Protein AF-A0A2T0SKN2-F1 (afdb_monomer)

pLDDT: mean 84.86, std 16.36, range [33.88, 97.06]

Nearest PDB structures (foldseek):
  5byg-assembly1_B  TM=3.220E-01  e=6.486E-01  Adeno-associated virus 2 Srivastava/1982
  4zo0-assembly3_C  TM=3.204E-01  e=1.093E+00  Adeno-associated virus 2 Srivastava/1982
  4zq9-assembly1_A  TM=3.246E-01  e=1.301E+00  Adeno-associated virus 2 Srivastava/1982
  5dcx-assembly2_B  TM=3.276E-01  e=1.461E+00  adeno-associated virus 2
  5dcx-assembly3_C  TM=3.292E-01  e=2.323E+00  adeno-associated virus 2

Foldseek 3Di:
DDDLLNLQDFDPDAPQVVQLVVLVVADFQWWKWWWFADQQAGIKIKTATWHQDPVQRATDAPNHGQDDPSTGDPRTRDMDTDDPVPPPPDDPPQDDPVLLVVLVVVLLVDDQQWWKKFWAADPPGGIMIMTGTWAAAPVRPFTDHPPHTSNRTRDMDGPGGCVVSVHDGRHHDDDPPPPPDDD

Sequence (183 aa):
MVKTADLLTPPARRDVKTMTSRLAELKAGHHVSATIRYEKYGVFRVEGQASWSDCVKNYLVGGVTIESGLKPDKGLLALAVGGDDVVSIGEAVSANHDEYESVRELIDSVGHGDVVRATFEQKPYGQFTVTGIAVQTADRAVTAVGSLFLRRAIHLEVLGTAAEFNLATPKTLVWDVDSAGVA

Structure (mmCIF, N/CA/C/O backbone):
data_AF-A0A2T0SKN2-F1
#
_entry.id   AF-A0A2T0SKN2-F1
#
loop_
_atom_site.group_PDB
_atom_site.id
_atom_site.type_symbol
_atom_site.label_atom_id
_atom_site.label_alt_id
_atom_site.label_comp_id
_atom_site.label_asym_id
_atom_site.label_entity_id
_atom_site.label_seq_id
_atom_site.pdbx_PDB_ins_code
_atom_site.Cartn_x
_atom_site.Cartn_y
_atom_site.Cartn_z
_atom_site.occupancy
_atom_site.B_iso_or_equiv
_atom_site.auth_seq_id
_atom_site.auth_comp_id
_atom_site.auth_asym_id
_atom_site.auth_atom_id
_atom_site.pdbx_PDB_model_num
ATOM 1 N N . MET A 1 1 ? 15.424 -5.676 11.763 1.00 44.75 1 MET A N 1
ATOM 2 C CA . MET A 1 1 ? 15.072 -5.180 10.414 1.00 44.75 1 MET A CA 1
ATOM 3 C C . MET A 1 1 ? 14.147 -6.204 9.778 1.00 44.75 1 MET A C 1
ATOM 5 O O . MET A 1 1 ? 14.572 -7.342 9.618 1.00 44.75 1 MET A O 1
ATOM 9 N N . VAL A 1 2 ? 12.884 -5.856 9.520 1.00 57.00 2 VAL A N 1
ATOM 10 C CA . VAL A 1 2 ? 11.941 -6.757 8.832 1.00 57.00 2 VAL A CA 1
ATOM 11 C C . VAL A 1 2 ? 12.314 -6.786 7.349 1.00 57.00 2 VAL A C 1
ATOM 13 O O . VAL A 1 2 ? 12.542 -5.724 6.771 1.00 57.00 2 VAL A O 1
ATOM 16 N N . LYS A 1 3 ? 12.443 -7.970 6.739 1.00 70.44 3 LYS A N 1
ATOM 17 C CA . LYS A 1 3 ? 12.799 -8.070 5.315 1.00 70.44 3 LYS A CA 1
ATOM 18 C C . LYS A 1 3 ? 11.593 -7.677 4.462 1.00 70.44 3 LYS A C 1
ATOM 20 O O . LYS A 1 3 ? 10.470 -8.044 4.790 1.00 70.44 3 LYS A O 1
ATOM 25 N N . THR A 1 4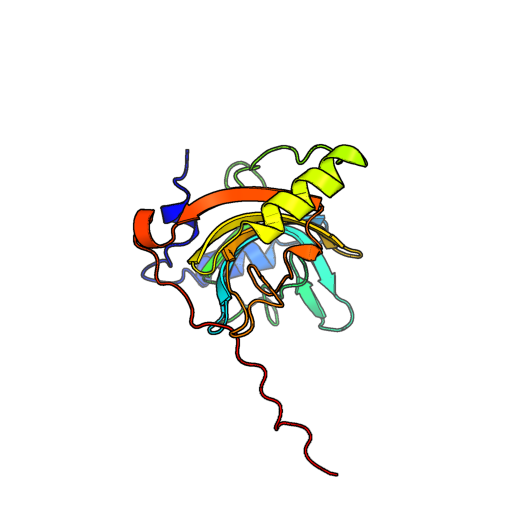 ? 11.815 -6.992 3.340 1.00 74.06 4 THR A N 1
ATOM 26 C CA . THR A 1 4 ? 10.752 -6.592 2.394 1.00 74.06 4 THR A CA 1
ATOM 27 C C . THR A 1 4 ? 9.847 -7.764 1.993 1.00 74.06 4 THR A C 1
ATOM 29 O O . THR A 1 4 ? 8.630 -7.609 1.941 1.00 74.06 4 THR A O 1
ATOM 32 N N . ALA A 1 5 ? 10.419 -8.958 1.792 1.00 70.19 5 ALA A N 1
ATOM 33 C CA . ALA A 1 5 ? 9.665 -10.175 1.484 1.00 70.19 5 ALA A CA 1
ATOM 34 C C . ALA A 1 5 ? 8.653 -10.555 2.582 1.00 70.19 5 ALA A C 1
ATOM 36 O O . ALA A 1 5 ? 7.527 -10.945 2.272 1.00 70.19 5 ALA A O 1
ATOM 37 N N . ASP A 1 6 ? 9.013 -10.385 3.856 1.00 78.69 6 ASP A N 1
ATOM 38 C CA . ASP A 1 6 ? 8.145 -10.724 4.989 1.00 78.69 6 ASP A CA 1
ATOM 39 C C . ASP A 1 6 ? 6.934 -9.780 5.071 1.00 78.69 6 ASP A C 1
ATOM 41 O O . ASP A 1 6 ? 5.883 -10.161 5.579 1.00 78.69 6 ASP A O 1
ATOM 45 N N . LEU A 1 7 ? 7.054 -8.557 4.535 1.00 80.25 7 LEU A N 1
ATOM 46 C CA . LEU A 1 7 ? 5.968 -7.570 4.512 1.00 80.25 7 LEU A CA 1
ATOM 47 C C . LEU A 1 7 ? 4.884 -7.885 3.484 1.00 80.25 7 LEU A C 1
ATOM 49 O O . LEU A 1 7 ? 3.728 -7.514 3.673 1.00 80.25 7 LEU A O 1
ATOM 53 N N . LEU A 1 8 ? 5.268 -8.522 2.381 1.00 89.06 8 LEU A N 1
ATOM 54 C CA . LEU A 1 8 ? 4.384 -8.792 1.247 1.00 89.06 8 LEU A CA 1
ATOM 55 C C . LEU A 1 8 ? 3.962 -10.259 1.170 1.00 89.06 8 LEU A C 1
ATOM 57 O O . LEU A 1 8 ? 3.089 -10.607 0.375 1.00 89.06 8 LEU A O 1
ATOM 61 N N . THR A 1 9 ? 4.542 -11.111 2.018 1.00 88.38 9 THR A N 1
ATOM 62 C CA . THR A 1 9 ? 4.131 -12.503 2.165 1.00 88.38 9 THR A CA 1
ATOM 63 C C . THR A 1 9 ? 2.886 -12.575 3.047 1.00 88.38 9 THR A C 1
ATOM 65 O O . THR A 1 9 ? 2.920 -12.201 4.220 1.00 88.38 9 THR A O 1
ATOM 68 N N . PRO A 1 10 ? 1.759 -13.073 2.524 1.00 86.81 10 PRO A N 1
ATOM 69 C CA . PRO A 1 10 ? 0.548 -13.212 3.312 1.00 86.81 10 PRO A CA 1
ATOM 70 C C . PRO A 1 10 ? 0.731 -14.176 4.481 1.00 86.81 10 PRO A C 1
ATOM 72 O O . PRO A 1 10 ? 1.298 -15.254 4.290 1.00 86.81 10 PRO A O 1
ATOM 75 N N . PRO A 1 11 ? 0.173 -13.869 5.662 1.00 87.94 11 PRO A N 1
ATOM 76 C CA . PRO A 1 11 ? 0.207 -14.805 6.769 1.00 87.94 11 PRO A CA 1
ATOM 77 C C . PRO A 1 11 ? -0.607 -16.058 6.426 1.00 87.94 11 PRO A C 1
ATOM 79 O O . PRO A 1 11 ? -1.658 -15.978 5.782 1.00 87.94 11 PRO A O 1
ATOM 82 N N . ALA A 1 12 ? -0.162 -17.215 6.923 1.00 88.38 12 ALA A N 1
ATOM 83 C CA . ALA A 1 12 ? -0.871 -18.485 6.745 1.00 88.38 12 ALA A CA 1
ATOM 84 C C . ALA A 1 12 ? -2.308 -18.437 7.301 1.00 88.38 12 ALA A C 1
ATOM 86 O O . ALA A 1 12 ? -3.215 -19.075 6.768 1.00 88.38 12 ALA A O 1
ATOM 87 N N . ARG A 1 13 ? -2.529 -17.654 8.366 1.00 90.12 13 ARG A N 1
ATOM 88 C CA . ARG A 1 13 ? -3.842 -17.414 8.966 1.00 90.12 13 ARG A CA 1
ATOM 89 C C . ARG A 1 13 ? -3.988 -15.949 9.361 1.00 90.12 13 ARG A C 1
ATOM 91 O O . ARG A 1 13 ? -3.089 -15.374 9.962 1.00 90.12 13 ARG A O 1
ATOM 98 N N . ARG A 1 14 ? -5.157 -15.370 9.075 1.00 93.06 14 ARG A N 1
ATOM 99 C CA . ARG A 1 14 ? -5.525 -14.015 9.513 1.00 93.06 14 ARG A CA 1
ATOM 100 C C . ARG A 1 14 ? -5.863 -14.010 11.002 1.00 93.06 14 ARG A C 1
ATOM 102 O O . ARG A 1 14 ? -6.761 -14.740 11.429 1.00 93.06 14 ARG A O 1
ATOM 109 N N . ASP A 1 15 ? -5.210 -13.143 11.768 1.00 93.25 15 ASP A N 1
ATOM 110 C CA . ASP A 1 15 ? -5.556 -12.901 13.170 1.00 93.25 15 ASP A CA 1
ATOM 111 C C . ASP A 1 15 ? -6.661 -11.840 13.286 1.00 93.25 15 ASP A C 1
ATOM 113 O O . ASP A 1 15 ? -6.443 -10.674 13.620 1.00 93.25 15 ASP A O 1
ATOM 117 N N . VAL A 1 16 ? -7.886 -12.257 12.963 1.00 94.88 16 VAL A N 1
ATOM 118 C CA . VAL A 1 16 ? -9.067 -11.382 12.993 1.00 94.88 16 VAL A CA 1
ATOM 119 C C . VAL A 1 16 ? -9.326 -10.839 14.399 1.00 94.88 16 VAL A C 1
ATOM 121 O O . VAL A 1 16 ? -9.773 -9.702 14.531 1.00 94.88 16 VAL A O 1
ATOM 124 N N . LYS A 1 17 ? -9.025 -11.614 15.449 1.00 94.31 17 LYS A N 1
ATOM 125 C CA . LYS A 1 17 ? -9.268 -11.211 16.838 1.00 94.31 17 LYS A CA 1
ATOM 126 C C . LYS A 1 17 ? -8.385 -10.023 17.213 1.00 94.31 17 LYS A C 1
ATOM 128 O O . LYS A 1 17 ? -8.908 -9.008 17.669 1.00 94.31 17 LYS A O 1
ATOM 133 N N . THR A 1 18 ? -7.080 -10.123 16.965 1.00 92.56 18 THR A N 1
ATOM 134 C CA . THR A 1 18 ? -6.135 -9.037 17.259 1.00 92.56 18 THR A CA 1
ATOM 135 C C . THR A 1 18 ? -6.422 -7.804 16.408 1.00 92.56 18 THR A C 1
ATOM 137 O O . THR A 1 18 ? -6.458 -6.696 16.938 1.00 92.56 18 THR A O 1
ATOM 140 N N . MET A 1 19 ? -6.718 -7.973 15.113 1.00 94.94 19 MET A N 1
ATOM 141 C CA . MET A 1 19 ? -7.087 -6.840 14.252 1.00 94.94 19 MET A CA 1
ATOM 142 C C . MET A 1 19 ? -8.367 -6.142 14.726 1.00 94.94 19 MET A C 1
ATOM 144 O O . MET A 1 19 ? -8.406 -4.920 14.760 1.00 94.94 19 MET A O 1
ATOM 148 N N . THR A 1 20 ? -9.390 -6.893 15.146 1.00 95.44 20 THR A N 1
ATOM 149 C CA . THR A 1 20 ? -10.634 -6.316 15.691 1.00 95.44 20 THR A CA 1
ATOM 150 C C . THR A 1 20 ? -10.360 -5.506 16.961 1.00 95.44 20 THR A C 1
ATOM 152 O O . THR A 1 20 ? -10.880 -4.405 17.104 1.00 95.44 20 THR A O 1
ATOM 155 N N . SER A 1 21 ? -9.499 -6.008 17.856 1.00 93.56 21 SER A N 1
ATOM 156 C CA . SER A 1 21 ? -9.085 -5.268 19.059 1.00 93.56 21 SER A CA 1
ATOM 157 C C . SER A 1 21 ? -8.382 -3.958 18.698 1.00 93.56 21 SER A C 1
ATOM 159 O O . SER A 1 21 ? -8.729 -2.907 19.223 1.00 93.56 21 SER A O 1
ATOM 161 N N . ARG A 1 22 ? -7.443 -4.005 17.743 1.00 93.75 22 ARG A N 1
ATOM 162 C CA . ARG A 1 22 ? -6.717 -2.820 17.255 1.00 93.75 22 ARG A CA 1
ATOM 163 C C . ARG A 1 22 ? -7.654 -1.801 16.594 1.00 93.75 22 ARG A C 1
ATOM 165 O O . ARG A 1 22 ? -7.480 -0.605 16.788 1.00 93.75 22 ARG A O 1
ATOM 172 N N . LEU A 1 23 ? -8.661 -2.262 15.849 1.00 94.00 23 LEU A N 1
ATOM 173 C CA . LEU A 1 23 ? -9.677 -1.400 15.236 1.00 94.00 23 LEU A CA 1
ATOM 174 C C . LEU A 1 23 ? -10.582 -0.724 16.271 1.00 94.00 23 LEU A C 1
ATOM 176 O O . LEU A 1 23 ? -10.946 0.431 16.084 1.00 94.00 23 LEU A O 1
ATOM 180 N N . ALA A 1 24 ? -10.920 -1.408 17.367 1.00 92.56 24 ALA A N 1
ATOM 181 C CA . ALA A 1 24 ? -11.737 -0.833 18.436 1.00 92.56 24 ALA A CA 1
ATOM 182 C C . ALA A 1 24 ? -11.037 0.332 19.162 1.00 92.56 24 ALA A C 1
ATOM 184 O O . ALA A 1 24 ? -11.700 1.239 19.663 1.00 92.56 24 ALA A O 1
ATOM 185 N N . GLU A 1 25 ? -9.704 0.321 19.200 1.00 90.81 25 GLU A N 1
ATOM 186 C CA . GLU A 1 25 ? -8.875 1.375 19.800 1.00 90.81 25 GLU A CA 1
ATOM 187 C C . GLU A 1 25 ? -8.439 2.448 18.787 1.00 90.81 25 GLU A C 1
ATOM 189 O O . GLU A 1 25 ? -7.833 3.461 19.158 1.00 90.81 25 GLU A O 1
ATOM 194 N N . LEU A 1 26 ? -8.736 2.241 17.501 1.00 93.19 26 LEU A N 1
ATOM 195 C CA . LEU A 1 26 ? -8.296 3.115 16.427 1.00 93.19 26 LEU A CA 1
ATOM 196 C C . LEU A 1 26 ? -9.022 4.462 16.472 1.00 93.19 26 LEU A C 1
ATOM 198 O O . LEU A 1 26 ? -10.241 4.540 16.631 1.00 93.19 26 LEU A O 1
ATOM 202 N N . LYS A 1 27 ? -8.253 5.536 16.281 1.00 92.88 27 LYS A N 1
ATOM 203 C CA . LYS A 1 27 ? -8.749 6.908 16.163 1.00 92.88 27 LYS A CA 1
ATOM 204 C C . LYS A 1 27 ? -8.174 7.561 14.917 1.00 92.88 27 LYS A C 1
ATOM 206 O O . LYS A 1 27 ? -7.086 7.203 14.462 1.00 92.88 27 LYS A O 1
ATOM 211 N N . ALA A 1 28 ? -8.891 8.549 14.388 1.00 92.50 28 ALA A N 1
ATOM 212 C CA . ALA A 1 28 ? -8.372 9.379 13.309 1.00 92.50 28 ALA A CA 1
ATOM 213 C C . ALA A 1 28 ? -7.047 10.042 13.734 1.00 92.50 28 ALA A C 1
ATOM 215 O O . ALA A 1 28 ? -6.900 10.475 14.876 1.00 92.50 28 ALA A O 1
ATOM 216 N N . GLY A 1 29 ? -6.081 10.087 12.819 1.00 90.69 29 GLY A N 1
ATOM 217 C CA . GLY A 1 29 ? -4.728 10.591 13.054 1.00 90.69 29 GLY A CA 1
ATOM 218 C C . GLY A 1 29 ? -3.742 9.559 13.611 1.00 90.69 29 GLY A C 1
ATOM 219 O O . GLY A 1 29 ? -2.539 9.808 13.560 1.00 90.69 29 GLY A O 1
ATOM 220 N N . HIS A 1 30 ? -4.192 8.390 14.092 1.00 92.94 30 HIS A N 1
ATOM 221 C CA . HIS A 1 30 ? -3.266 7.318 14.472 1.00 92.94 30 HIS A CA 1
ATOM 222 C C . HIS A 1 30 ? -2.446 6.874 13.262 1.00 92.94 30 HIS A C 1
ATOM 224 O O . HIS A 1 30 ? -2.995 6.656 12.184 1.00 92.94 30 HIS A O 1
ATOM 230 N N . HIS A 1 31 ? -1.140 6.703 13.449 1.00 92.06 31 HIS A N 1
ATOM 231 C CA . HIS A 1 31 ? -0.291 6.120 12.423 1.00 92.06 31 HIS A CA 1
ATOM 232 C C . HIS A 1 31 ? -0.505 4.602 12.380 1.00 92.06 31 HIS A C 1
ATOM 234 O O . HIS A 1 31 ? -0.515 3.931 13.416 1.00 92.06 31 HIS A O 1
ATOM 240 N N . VAL A 1 32 ? -0.733 4.076 11.183 1.00 92.81 32 VAL A N 1
ATOM 241 C CA . VAL A 1 32 ? -1.176 2.707 10.935 1.00 92.81 32 VAL A CA 1
ATOM 242 C C . VAL A 1 32 ? -0.358 2.101 9.813 1.00 92.81 32 VAL A C 1
ATOM 244 O O . VAL A 1 32 ? -0.070 2.756 8.816 1.00 92.81 32 VAL A O 1
ATOM 247 N N . SER A 1 33 ? -0.070 0.813 9.954 1.00 93.06 33 SER A N 1
ATOM 248 C CA . SER A 1 33 ? 0.403 -0.040 8.873 1.00 93.06 33 SER A CA 1
ATOM 249 C C . SER A 1 33 ? -0.633 -1.129 8.592 1.00 93.06 33 SER A C 1
ATOM 251 O O . SER A 1 33 ? -0.929 -1.952 9.463 1.00 93.06 33 SER A O 1
ATOM 253 N N . ALA A 1 34 ? -1.161 -1.159 7.371 1.00 94.38 34 ALA A N 1
ATOM 254 C CA . ALA A 1 34 ? -2.149 -2.130 6.916 1.00 94.38 34 ALA A CA 1
ATOM 255 C C . ALA A 1 34 ? -1.592 -2.957 5.751 1.00 94.38 34 ALA A C 1
ATOM 257 O O . ALA A 1 34 ? -1.249 -2.414 4.706 1.00 94.38 34 ALA A O 1
ATOM 258 N N . THR A 1 35 ? -1.525 -4.280 5.911 1.00 95.56 35 THR A N 1
ATOM 259 C CA . THR A 1 35 ? -1.205 -5.208 4.813 1.00 95.56 35 THR A CA 1
ATOM 260 C C . THR A 1 35 ? -2.498 -5.718 4.203 1.00 95.56 35 THR A C 1
ATOM 262 O O . THR A 1 35 ? -3.315 -6.329 4.894 1.00 95.56 35 THR A O 1
ATOM 265 N N . ILE A 1 36 ? -2.690 -5.466 2.916 1.00 95.81 36 ILE A N 1
ATOM 266 C CA . ILE A 1 36 ? -3.936 -5.673 2.184 1.00 95.81 36 ILE A CA 1
ATOM 267 C C . ILE A 1 36 ? -3.663 -6.575 0.983 1.00 95.81 36 ILE A C 1
ATOM 269 O O . ILE A 1 36 ? -2.589 -6.535 0.387 1.00 95.81 36 ILE A O 1
ATOM 273 N N . ARG A 1 37 ? -4.646 -7.395 0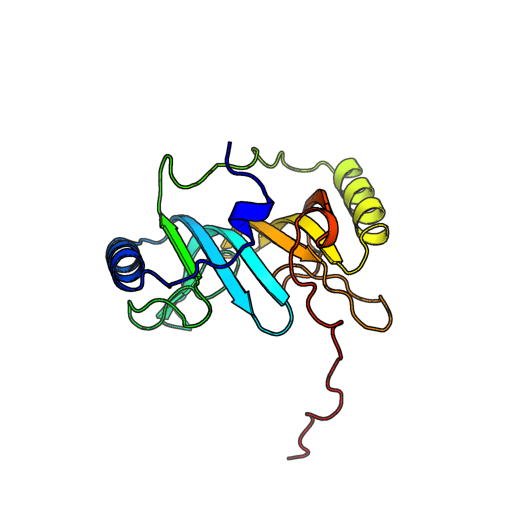.611 1.00 95.19 37 ARG A N 1
ATOM 274 C CA . ARG A 1 37 ? -4.640 -8.157 -0.636 1.00 95.19 37 ARG A CA 1
ATOM 275 C C . ARG A 1 37 ? -5.827 -7.776 -1.500 1.00 95.19 37 ARG A C 1
ATOM 277 O O . ARG A 1 37 ? -6.967 -7.987 -1.093 1.00 95.19 37 ARG A O 1
ATOM 284 N N . TYR A 1 38 ? -5.541 -7.368 -2.731 1.00 94.12 38 TYR A N 1
ATOM 285 C CA . TYR A 1 38 ? -6.514 -7.274 -3.816 1.00 94.12 38 TYR A CA 1
ATOM 286 C C . TYR A 1 38 ? -6.151 -8.237 -4.938 1.00 94.12 38 TYR A C 1
ATOM 288 O O . TYR A 1 38 ? -4.982 -8.443 -5.237 1.00 94.12 38 TYR A O 1
ATOM 296 N N . GLU A 1 39 ? -7.155 -8.811 -5.595 1.00 91.44 39 GLU A N 1
ATOM 297 C CA . GLU A 1 39 ? -6.931 -9.762 -6.689 1.00 91.44 39 GLU A CA 1
ATOM 298 C C . GLU A 1 39 ? -6.126 -9.138 -7.841 1.00 91.44 39 GLU A C 1
ATOM 300 O O . GLU A 1 39 ? -5.171 -9.739 -8.324 1.00 91.44 39 GLU A O 1
ATOM 305 N N . LYS A 1 40 ? -6.459 -7.895 -8.219 1.00 91.44 40 LYS A N 1
ATOM 306 C CA . LYS A 1 40 ? -5.807 -7.173 -9.325 1.00 91.44 40 LYS A CA 1
ATOM 307 C C . LYS A 1 40 ? -4.408 -6.642 -8.993 1.00 91.44 40 LYS A C 1
ATOM 309 O O . LYS A 1 40 ? -3.608 -6.458 -9.899 1.00 91.44 40 LYS A O 1
ATOM 314 N N . TYR A 1 41 ? -4.123 -6.371 -7.719 1.00 93.62 41 TYR A N 1
ATOM 315 C CA . TYR A 1 41 ? -2.893 -5.681 -7.294 1.00 93.62 41 TYR A CA 1
ATOM 316 C C . TYR A 1 41 ? -1.977 -6.539 -6.418 1.00 93.62 41 TYR A C 1
ATOM 318 O O . TYR A 1 41 ? -0.913 -6.088 -6.007 1.00 93.62 41 TYR A O 1
ATOM 326 N N . GLY A 1 42 ? -2.382 -7.774 -6.120 1.00 94.06 42 GLY A N 1
ATOM 327 C CA . GLY A 1 42 ? -1.664 -8.640 -5.200 1.00 94.06 42 GLY A CA 1
ATOM 328 C C . GLY A 1 42 ? -1.697 -8.120 -3.768 1.00 94.06 42 GLY A C 1
ATOM 329 O O . GLY A 1 42 ? -2.682 -7.533 -3.311 1.00 94.06 42 GLY A O 1
ATOM 330 N N . VAL A 1 43 ? -0.616 -8.400 -3.047 1.00 95.69 43 VAL A N 1
ATOM 331 C CA . VAL A 1 43 ? -0.440 -8.027 -1.643 1.00 95.69 43 VAL A CA 1
ATOM 332 C C . VAL A 1 43 ? 0.412 -6.772 -1.581 1.00 95.69 43 VAL A C 1
ATOM 334 O O . VAL A 1 43 ? 1.454 -6.691 -2.227 1.00 95.69 43 VAL A O 1
ATOM 337 N N . PHE A 1 44 ? -0.037 -5.800 -0.803 1.00 95.94 44 PHE A N 1
ATOM 338 C CA . PHE A 1 44 ? 0.657 -4.539 -0.603 1.00 95.94 44 PHE A CA 1
ATOM 339 C C . PHE A 1 44 ? 0.438 -4.046 0.824 1.00 95.94 44 PHE A C 1
ATOM 341 O O . PHE A 1 44 ? -0.550 -4.380 1.479 1.00 95.94 44 PHE A O 1
ATOM 348 N N . ARG A 1 45 ? 1.376 -3.245 1.312 1.00 95.38 45 ARG A N 1
ATOM 349 C CA . ARG A 1 45 ? 1.329 -2.603 2.621 1.00 95.38 45 ARG A CA 1
ATOM 350 C C . ARG A 1 45 ? 1.126 -1.108 2.428 1.00 95.38 45 ARG A C 1
ATOM 352 O O . ARG A 1 45 ? 1.842 -0.505 1.636 1.00 95.38 45 ARG A O 1
ATOM 359 N N . VAL A 1 46 ? 0.169 -0.532 3.146 1.00 95.19 46 VAL A N 1
ATOM 360 C CA . VAL A 1 46 ? -0.077 0.913 3.207 1.00 95.19 46 VAL A CA 1
ATOM 361 C C . VAL A 1 46 ? 0.265 1.405 4.605 1.00 95.19 46 VAL A C 1
ATOM 363 O O . VAL A 1 46 ? -0.207 0.840 5.592 1.00 95.19 46 VAL A O 1
ATOM 366 N N . GLU A 1 47 ? 1.071 2.454 4.684 1.00 94.19 47 GLU A N 1
ATOM 367 C CA . GLU A 1 47 ? 1.541 3.054 5.930 1.00 94.19 47 GLU A CA 1
ATOM 368 C C . GLU A 1 47 ? 1.227 4.541 5.927 1.00 94.19 47 GLU A C 1
ATOM 370 O O . GLU A 1 47 ? 1.609 5.259 5.009 1.00 94.19 47 GLU A O 1
ATOM 375 N N . GLY A 1 48 ? 0.500 5.016 6.929 1.00 93.31 48 GLY A N 1
ATOM 376 C CA . GLY A 1 48 ? 0.036 6.396 6.963 1.00 93.31 48 GLY A CA 1
ATOM 377 C C . GLY A 1 48 ? -0.913 6.643 8.120 1.00 93.31 48 GLY A C 1
ATOM 378 O O . GLY A 1 48 ? -1.051 5.819 9.021 1.00 93.31 48 GLY A O 1
ATOM 379 N N . GLN A 1 49 ? -1.578 7.791 8.114 1.00 93.88 49 GLN A N 1
ATOM 380 C CA . GLN A 1 49 ? -2.557 8.108 9.147 1.00 93.88 49 GLN A CA 1
ATOM 381 C C . GLN A 1 49 ? -3.916 7.470 8.843 1.00 93.88 49 GLN A C 1
ATOM 383 O O . GLN A 1 49 ? -4.400 7.494 7.709 1.00 93.88 49 GLN A O 1
ATOM 388 N N . ALA A 1 50 ? -4.558 6.938 9.879 1.00 94.69 50 ALA A N 1
ATOM 389 C CA . ALA A 1 50 ? -5.957 6.557 9.828 1.00 94.69 50 ALA A CA 1
ATOM 390 C C . ALA A 1 50 ? -6.827 7.807 9.668 1.00 94.69 50 ALA A C 1
ATOM 392 O O . ALA A 1 50 ? -6.742 8.754 10.449 1.00 94.69 50 ALA A O 1
ATOM 393 N N . SER A 1 51 ? -7.698 7.794 8.671 1.00 94.38 51 SER A N 1
ATOM 394 C CA . SER A 1 51 ? -8.656 8.853 8.386 1.00 94.38 51 SER A CA 1
ATOM 395 C C . SER A 1 51 ? -10.065 8.293 8.515 1.00 94.38 51 SER A C 1
ATOM 397 O O . SER A 1 51 ? -10.374 7.239 7.958 1.00 94.38 51 SER A O 1
ATOM 399 N N . TRP A 1 52 ? -10.923 8.975 9.269 1.00 94.38 52 TRP A N 1
ATOM 400 C CA . TRP A 1 52 ? -12.340 8.636 9.332 1.00 94.38 52 TRP A CA 1
ATOM 401 C C . TRP A 1 52 ? -13.062 9.224 8.117 1.00 94.38 52 TRP A C 1
ATOM 403 O O . TRP A 1 52 ? -12.938 10.419 7.850 1.00 94.38 52 TRP A O 1
ATOM 413 N N . SER A 1 53 ? -13.833 8.412 7.390 1.00 92.44 53 SER A N 1
ATOM 414 C CA . SER A 1 53 ? -14.703 8.923 6.327 1.00 92.44 53 SER A CA 1
ATOM 415 C C . SER A 1 53 ? -16.145 9.016 6.787 1.00 92.44 53 SER A C 1
ATOM 417 O O . SER A 1 53 ? -16.795 8.009 7.069 1.00 92.44 53 SER A O 1
ATOM 419 N N . ASP A 1 54 ? -16.694 10.226 6.734 1.00 90.25 54 ASP A N 1
ATOM 420 C CA . ASP A 1 54 ? -18.108 10.443 7.012 1.00 90.25 54 ASP A CA 1
ATOM 421 C C . ASP A 1 54 ? -19.051 9.887 5.946 1.00 90.25 54 ASP A C 1
ATOM 423 O O . ASP A 1 54 ? -20.218 9.657 6.259 1.00 90.25 54 ASP A O 1
ATOM 427 N N . CYS A 1 55 ? -18.570 9.646 4.726 1.00 89.44 55 CYS A N 1
ATOM 428 C CA . CYS A 1 55 ? -19.385 9.110 3.637 1.00 89.44 55 CYS A CA 1
ATOM 429 C C . CYS A 1 55 ? -19.592 7.599 3.771 1.00 89.44 55 CYS A C 1
ATOM 431 O O . CYS A 1 55 ? -20.714 7.125 3.629 1.00 89.44 55 CYS A O 1
ATOM 433 N N . VAL A 1 56 ? -18.520 6.848 4.055 1.00 88.62 56 VAL A N 1
ATOM 434 C CA . VAL A 1 56 ? -18.582 5.377 4.170 1.00 88.62 56 VAL A CA 1
ATOM 435 C C . VAL A 1 56 ? -18.651 4.877 5.613 1.00 88.62 56 VAL A C 1
ATOM 437 O O . VAL A 1 56 ? -18.832 3.682 5.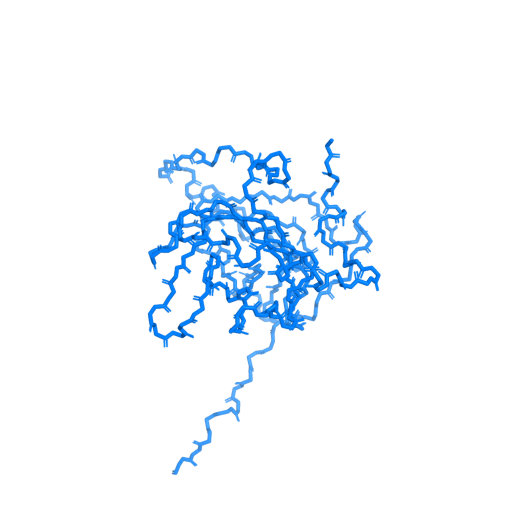820 1.00 88.62 56 VAL A O 1
ATOM 440 N N . LYS A 1 57 ? -18.527 5.777 6.601 1.00 91.88 57 LYS A N 1
ATOM 441 C CA . LYS A 1 57 ? -18.584 5.488 8.046 1.00 91.88 57 LYS A CA 1
ATOM 442 C C . LYS A 1 57 ? -17.606 4.396 8.496 1.00 91.88 57 LYS A C 1
ATOM 444 O O . LYS A 1 57 ? -17.951 3.585 9.345 1.00 91.88 57 LYS A O 1
ATOM 449 N N . ASN A 1 58 ? -16.401 4.410 7.924 1.00 93.94 58 ASN A N 1
ATOM 450 C CA . ASN A 1 58 ? -15.306 3.497 8.255 1.00 93.94 58 ASN A CA 1
ATOM 451 C C . ASN A 1 58 ? -13.969 4.252 8.297 1.00 93.94 58 ASN A C 1
ATOM 453 O O . ASN A 1 58 ? -13.834 5.339 7.718 1.00 93.94 58 ASN A O 1
ATOM 457 N N . TYR A 1 59 ? -12.958 3.630 8.904 1.00 94.56 59 TYR A N 1
ATOM 458 C CA . TYR A 1 59 ? -11.566 4.069 8.793 1.00 94.56 59 TYR A CA 1
ATOM 459 C C . TYR A 1 59 ? -10.915 3.691 7.455 1.00 94.56 59 TYR A C 1
ATOM 461 O O . TYR A 1 59 ? -11.083 2.583 6.931 1.00 94.56 59 TYR A O 1
ATOM 469 N N . LEU A 1 60 ? -10.110 4.619 6.933 1.00 94.94 60 LEU A N 1
ATOM 470 C CA . LEU A 1 60 ? -9.262 4.439 5.760 1.00 94.94 60 LEU A CA 1
ATOM 471 C C . LEU A 1 60 ? -7.805 4.770 6.073 1.00 94.94 60 LEU A C 1
ATOM 473 O O . LEU A 1 60 ? -7.524 5.619 6.915 1.00 94.94 60 LEU A O 1
ATOM 477 N N . VAL A 1 61 ? -6.886 4.163 5.329 1.00 94.62 61 VAL A N 1
ATOM 478 C CA . VAL A 1 61 ? -5.461 4.521 5.304 1.00 94.62 61 VAL A CA 1
ATOM 479 C C 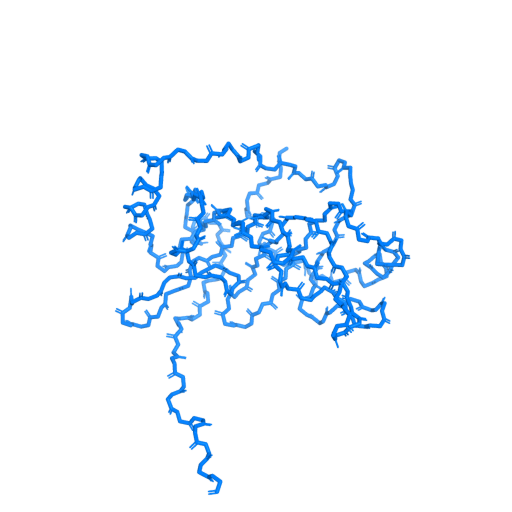. VAL A 1 61 ? -5.044 4.633 3.842 1.00 94.62 61 VAL A C 1
ATOM 481 O O . VAL A 1 61 ? -5.294 3.716 3.064 1.00 94.62 61 VAL A O 1
ATOM 484 N N . GLY A 1 62 ? -4.481 5.776 3.438 1.00 92.38 62 GLY A N 1
ATOM 485 C CA . GLY A 1 62 ? -4.085 6.012 2.040 1.00 92.38 62 GLY A CA 1
ATOM 486 C C . GLY A 1 62 ? -5.224 5.855 1.021 1.00 92.38 62 GLY A C 1
ATOM 487 O O . GLY A 1 62 ? -4.994 5.437 -0.109 1.00 92.38 62 GLY A O 1
ATOM 488 N N . GLY A 1 63 ? -6.469 6.124 1.429 1.00 92.19 63 GLY A N 1
ATOM 489 C CA . GLY A 1 63 ? -7.662 5.922 0.597 1.00 92.19 63 GLY A CA 1
ATOM 490 C C . GLY A 1 63 ? -8.201 4.491 0.552 1.00 92.19 63 GLY A C 1
ATOM 491 O O . GLY A 1 63 ? -9.220 4.262 -0.095 1.00 92.19 63 GLY A O 1
ATOM 492 N N . VAL A 1 64 ? -7.589 3.545 1.269 1.00 93.56 64 VAL A N 1
ATOM 493 C CA . VAL A 1 64 ? -8.052 2.156 1.348 1.00 93.56 64 VAL A CA 1
ATOM 494 C C . VAL A 1 64 ? -8.831 1.916 2.635 1.00 93.56 64 VAL A C 1
ATOM 496 O O . VAL A 1 64 ? -8.349 2.218 3.724 1.00 93.56 64 VAL A O 1
ATOM 499 N N . THR A 1 65 ? -10.031 1.348 2.521 1.00 93.88 65 THR A N 1
ATOM 500 C CA . THR A 1 65 ? -10.837 0.925 3.671 1.00 93.88 65 THR A CA 1
ATOM 501 C C . THR A 1 65 ? -10.188 -0.263 4.380 1.00 93.88 65 THR A C 1
ATOM 503 O O . THR A 1 65 ? -9.886 -1.274 3.750 1.00 93.88 65 THR A O 1
ATOM 506 N N . ILE A 1 66 ? -9.998 -0.155 5.698 1.00 95.00 66 ILE A N 1
ATOM 507 C CA . ILE A 1 66 ? -9.385 -1.217 6.519 1.00 95.00 66 ILE A CA 1
ATOM 508 C C . ILE A 1 66 ? -10.408 -1.986 7.366 1.00 95.00 66 ILE A C 1
ATOM 510 O O . ILE A 1 66 ? -10.093 -3.032 7.935 1.00 95.00 66 ILE A O 1
ATOM 514 N N . GLU A 1 67 ? -11.643 -1.495 7.448 1.00 94.25 67 GLU A N 1
ATOM 515 C CA . GLU A 1 67 ? -12.686 -2.066 8.296 1.00 94.25 67 GLU A CA 1
ATOM 516 C C . GLU A 1 67 ? -14.101 -1.819 7.765 1.00 94.25 67 GLU A C 1
ATOM 518 O O . GLU A 1 67 ? -14.325 -0.963 6.912 1.00 94.25 67 GLU A O 1
ATOM 523 N N . SER A 1 68 ? -15.052 -2.599 8.270 1.00 90.12 68 SER A N 1
ATOM 524 C CA . SER A 1 68 ? -16.481 -2.440 8.028 1.00 90.12 68 SER A CA 1
ATOM 525 C C . SER A 1 68 ? -17.239 -2.717 9.323 1.00 90.12 68 SER A C 1
ATOM 527 O O . SER A 1 68 ? -17.386 -3.872 9.735 1.00 90.12 68 SER A O 1
ATOM 529 N N . GLY A 1 69 ? -17.696 -1.656 9.991 1.00 85.75 69 GLY A N 1
ATOM 530 C CA . GLY A 1 69 ? -18.441 -1.768 11.248 1.00 85.75 69 GLY A CA 1
ATOM 531 C C . GLY A 1 69 ? -17.636 -2.436 12.369 1.00 85.75 69 GLY A C 1
ATOM 532 O O . GLY A 1 69 ? -18.105 -3.398 12.981 1.00 85.75 69 GLY A O 1
ATOM 533 N N . LEU A 1 70 ? -16.414 -1.954 12.603 1.00 84.62 70 LEU A N 1
ATOM 534 C CA . LEU A 1 70 ? -15.406 -2.445 13.552 1.00 84.62 70 LEU A CA 1
ATOM 535 C C . LEU A 1 70 ? -14.858 -3.847 13.260 1.00 84.62 70 LEU A C 1
ATOM 537 O O . LEU A 1 70 ? -14.116 -4.407 14.067 1.00 84.62 70 LEU A O 1
ATOM 541 N N . LYS A 1 71 ? -15.189 -4.429 12.106 1.00 93.06 71 LYS A N 1
ATOM 542 C CA . LYS A 1 71 ? -14.635 -5.713 11.665 1.00 93.06 71 LYS A CA 1
ATOM 543 C C . LYS A 1 71 ? -13.555 -5.486 10.611 1.00 93.06 71 LYS A C 1
ATOM 545 O O . LYS A 1 71 ? -13.787 -4.693 9.701 1.00 93.06 71 LYS A O 1
ATOM 550 N N . PRO A 1 72 ? -12.421 -6.208 10.667 1.00 94.69 72 PRO A N 1
ATOM 551 C CA . PRO A 1 72 ? -11.392 -6.141 9.633 1.00 94.69 72 PRO A CA 1
ATOM 552 C C . PRO A 1 72 ? -11.974 -6.390 8.242 1.00 94.69 72 PRO A C 1
ATOM 554 O O . PRO A 1 72 ? -12.696 -7.376 8.049 1.00 94.69 72 PRO A O 1
ATOM 557 N N . ASP A 1 73 ? -11.624 -5.540 7.275 1.00 95.38 73 ASP A N 1
ATOM 558 C CA . ASP A 1 73 ? -12.007 -5.757 5.879 1.00 95.38 73 ASP A CA 1
ATOM 559 C C . ASP A 1 73 ? -11.543 -7.145 5.394 1.00 95.38 73 ASP A C 1
ATOM 561 O O . ASP A 1 73 ? -10.564 -7.711 5.892 1.00 95.38 73 ASP A O 1
ATOM 565 N N . LYS A 1 74 ? -12.243 -7.744 4.423 1.00 92.62 74 LYS A N 1
ATOM 566 C CA . LYS A 1 74 ? -11.895 -9.086 3.924 1.00 92.62 74 LYS A CA 1
ATOM 567 C C . LYS A 1 74 ? -10.492 -9.138 3.315 1.00 92.62 74 LYS A C 1
ATOM 569 O O . LYS A 1 74 ? -9.828 -10.165 3.468 1.00 92.62 74 LYS A O 1
ATOM 574 N N . GLY A 1 75 ? -10.053 -8.061 2.667 1.00 93.50 75 GLY A N 1
ATOM 575 C CA . GLY A 1 75 ? -8.724 -7.921 2.081 1.00 93.50 75 GLY A CA 1
ATOM 576 C C . GLY A 1 75 ? -7.629 -7.603 3.101 1.00 93.50 75 GLY A C 1
ATOM 577 O O . GLY A 1 75 ? -6.457 -7.798 2.789 1.00 93.50 75 GLY A O 1
ATOM 578 N N . LEU A 1 76 ? -7.975 -7.169 4.319 1.00 95.62 76 LEU A N 1
ATOM 579 C CA . LEU A 1 76 ? -7.007 -6.844 5.367 1.00 95.62 76 LEU A CA 1
ATOM 580 C C . LEU A 1 76 ? -6.393 -8.121 5.966 1.00 95.62 76 LEU A C 1
ATOM 582 O O . LEU A 1 76 ? -7.075 -8.938 6.601 1.00 95.62 76 LEU A O 1
ATOM 586 N N . LEU A 1 77 ? -5.089 -8.292 5.765 1.00 95.12 77 LEU A N 1
ATOM 587 C CA . LEU A 1 77 ? -4.309 -9.445 6.216 1.00 95.12 77 LEU A CA 1
ATOM 588 C C . LEU A 1 77 ? -3.642 -9.212 7.573 1.00 95.12 77 LEU A C 1
ATOM 590 O O . LEU A 1 77 ? -3.596 -10.136 8.385 1.00 95.12 77 LEU A O 1
ATOM 594 N N . ALA A 1 78 ? -3.143 -7.998 7.803 1.00 93.62 78 ALA A N 1
ATOM 595 C CA . ALA A 1 78 ? -2.504 -7.581 9.045 1.00 93.62 78 ALA A CA 1
ATOM 596 C C . ALA A 1 78 ? -2.699 -6.075 9.264 1.00 93.62 78 ALA A C 1
ATOM 598 O O . ALA A 1 78 ? -2.742 -5.306 8.304 1.00 93.62 78 ALA A O 1
ATOM 599 N N . LEU A 1 79 ? -2.789 -5.663 10.527 1.00 93.56 79 LEU A N 1
ATOM 600 C CA . LEU A 1 79 ? -2.973 -4.271 10.934 1.00 93.56 79 LEU A CA 1
ATOM 601 C C . LEU A 1 79 ? -2.117 -3.987 12.160 1.00 93.56 79 LEU A C 1
ATOM 603 O O . LEU A 1 79 ? -2.277 -4.690 13.154 1.00 93.56 79 LEU A O 1
ATOM 607 N N . ALA A 1 80 ? -1.279 -2.957 12.115 1.00 90.94 80 ALA A N 1
ATOM 608 C CA . ALA A 1 80 ? -0.541 -2.399 13.248 1.00 90.94 80 ALA A CA 1
ATOM 609 C C . ALA A 1 80 ? -0.941 -0.933 13.465 1.00 90.94 80 ALA A C 1
ATOM 611 O O . ALA A 1 80 ? -1.160 -0.215 12.491 1.00 90.94 80 ALA A O 1
ATOM 612 N N . VAL A 1 81 ? -1.062 -0.502 14.724 1.00 89.00 81 VAL A N 1
ATOM 613 C CA . VAL A 1 81 ? -1.536 0.837 15.114 1.00 89.00 81 VAL A CA 1
ATOM 614 C C . VAL A 1 81 ? -0.583 1.403 16.169 1.00 89.00 81 VAL A C 1
ATOM 616 O O . VAL A 1 81 ? -0.504 0.843 17.257 1.00 89.00 81 VAL A O 1
ATOM 619 N N . GLY A 1 82 ? 0.099 2.511 15.857 1.00 75.88 82 GLY A N 1
ATOM 620 C CA . GLY A 1 82 ? 1.037 3.210 16.751 1.00 75.88 82 GLY A CA 1
ATOM 621 C C . GLY A 1 82 ? 2.349 2.466 17.077 1.00 75.88 82 GLY A C 1
ATOM 622 O O . GLY A 1 82 ? 2.414 1.244 17.004 1.00 75.88 82 GLY A O 1
ATOM 623 N N . GLY A 1 83 ? 3.384 3.224 17.478 1.00 62.97 83 GLY A N 1
ATOM 624 C CA . GLY A 1 83 ? 4.613 2.713 18.123 1.00 62.97 83 GLY A CA 1
ATOM 625 C C . GLY A 1 83 ? 5.454 1.708 17.319 1.00 62.97 83 GLY A C 1
ATOM 626 O O . GLY A 1 83 ? 5.246 1.557 16.121 1.00 62.97 83 GLY A O 1
ATOM 627 N N . ASP A 1 84 ? 6.397 1.035 18.000 1.00 50.81 84 ASP A N 1
ATOM 628 C CA . ASP A 1 84 ? 7.470 0.147 17.481 1.00 50.81 84 ASP A CA 1
ATOM 629 C C . ASP A 1 84 ? 7.051 -0.916 16.434 1.00 50.81 84 ASP A C 1
ATOM 631 O O . ASP A 1 84 ? 7.899 -1.438 15.707 1.00 50.81 84 ASP A O 1
ATOM 635 N N . ASP A 1 85 ? 5.755 -1.230 16.326 1.00 50.50 85 ASP A N 1
ATOM 636 C CA . ASP A 1 85 ? 5.190 -2.147 15.324 1.00 50.50 85 ASP A CA 1
ATOM 637 C C . ASP A 1 85 ? 5.030 -1.494 13.936 1.00 50.50 85 ASP A C 1
ATOM 639 O O . ASP A 1 85 ? 4.999 -2.184 12.908 1.00 50.50 85 ASP A O 1
ATOM 643 N N . VAL A 1 86 ? 4.920 -0.163 13.881 1.00 53.88 86 VAL A N 1
ATOM 644 C CA . VAL A 1 86 ? 4.985 0.587 12.630 1.00 53.88 86 VAL A CA 1
ATOM 645 C C . VAL A 1 86 ? 6.442 0.928 12.376 1.00 53.88 86 VAL A C 1
ATOM 647 O O . VAL A 1 86 ? 6.986 1.895 12.899 1.00 53.88 86 VAL A O 1
ATOM 650 N N . VAL A 1 87 ? 7.096 0.088 11.578 1.00 51.12 87 VAL A N 1
ATOM 651 C CA . VAL A 1 87 ? 8.422 0.397 11.045 1.00 51.12 87 VAL A CA 1
ATOM 652 C C . VAL A 1 87 ? 8.289 1.687 10.235 1.00 51.12 87 VAL A C 1
ATOM 654 O O . VAL A 1 87 ? 7.816 1.639 9.109 1.00 51.12 87 VAL A O 1
ATOM 657 N N . SER A 1 88 ? 8.677 2.831 10.804 1.00 45.94 88 SER A N 1
ATOM 658 C CA . SER A 1 88 ? 8.817 4.083 10.059 1.00 45.94 88 SER A CA 1
ATOM 659 C C . SER A 1 88 ? 9.848 3.861 8.965 1.00 45.94 88 SER A C 1
ATOM 661 O O . SER A 1 88 ? 11.053 3.857 9.228 1.00 45.94 88 SER A O 1
ATOM 663 N N . ILE A 1 89 ? 9.386 3.613 7.741 1.00 46.66 89 ILE A N 1
ATOM 664 C CA . ILE A 1 89 ? 10.292 3.404 6.623 1.00 46.66 89 ILE A CA 1
ATOM 665 C C . ILE A 1 89 ? 10.617 4.752 5.991 1.00 46.66 89 ILE A C 1
ATOM 667 O O . ILE A 1 89 ? 9.959 5.167 5.046 1.00 46.66 89 ILE A O 1
ATOM 671 N N . GLY A 1 90 ? 11.633 5.409 6.562 1.00 44.28 90 GLY A N 1
ATOM 672 C CA . GLY A 1 90 ? 12.244 6.643 6.065 1.00 44.28 90 GLY A CA 1
ATOM 673 C C . GLY A 1 90 ? 11.358 7.879 6.221 1.00 44.28 90 GLY A C 1
ATOM 674 O O . GLY A 1 90 ? 10.204 7.896 5.804 1.00 44.28 90 GLY A O 1
ATOM 675 N N . GLU A 1 91 ? 11.902 8.950 6.800 1.00 38.12 91 GLU A N 1
ATOM 676 C CA . GLU A 1 91 ? 11.314 10.276 6.615 1.00 38.12 91 GLU A CA 1
ATOM 677 C C . GLU A 1 91 ? 11.323 10.576 5.116 1.00 38.12 91 GLU A C 1
ATOM 679 O O . GLU A 1 91 ? 12.378 10.741 4.506 1.00 38.12 91 GLU A O 1
ATOM 684 N N . ALA A 1 92 ? 10.143 10.589 4.504 1.00 44.50 92 ALA A N 1
ATOM 685 C CA . ALA A 1 92 ? 9.995 11.043 3.138 1.00 44.50 92 ALA A CA 1
ATOM 686 C C . ALA A 1 92 ? 10.249 12.554 3.128 1.00 44.50 92 ALA A C 1
ATOM 688 O O . ALA A 1 92 ? 9.379 13.355 3.473 1.00 44.50 92 ALA A O 1
ATOM 689 N N . VAL A 1 93 ? 11.486 12.912 2.794 1.00 40.84 93 VAL A N 1
ATOM 690 C CA . VAL A 1 93 ? 11.939 14.288 2.604 1.00 40.84 93 VAL A CA 1
ATOM 691 C C . VAL A 1 93 ? 11.041 14.937 1.549 1.00 40.84 93 VAL A C 1
ATOM 693 O O . VAL A 1 93 ? 10.757 14.338 0.512 1.00 40.84 93 VAL A O 1
ATOM 696 N N . SER A 1 94 ? 10.537 16.137 1.847 1.00 42.50 94 SER A N 1
ATOM 697 C CA . SER A 1 94 ? 9.726 16.927 0.917 1.00 42.50 94 SER A CA 1
ATOM 698 C C . SER A 1 94 ? 10.507 17.137 -0.376 1.00 42.50 94 SER A C 1
ATOM 700 O O . SER A 1 94 ? 11.504 17.854 -0.364 1.00 42.50 94 SER A O 1
ATOM 702 N N . ALA A 1 95 ? 10.041 16.524 -1.464 1.00 50.62 95 ALA A N 1
ATOM 703 C CA . ALA A 1 95 ? 10.750 16.549 -2.731 1.00 50.62 95 ALA A CA 1
ATOM 704 C C . ALA A 1 95 ? 10.821 17.977 -3.311 1.00 50.62 95 A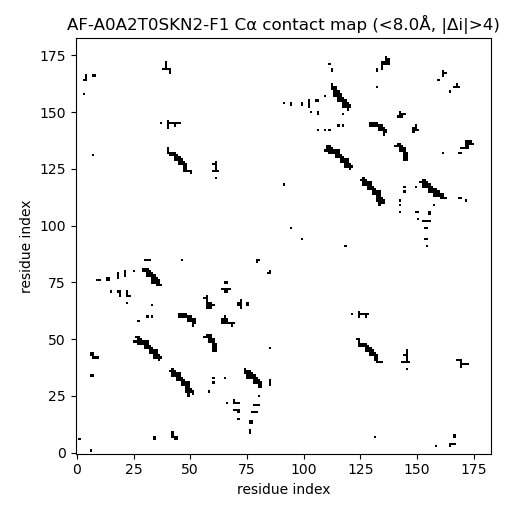LA A C 1
ATOM 706 O O . ALA A 1 95 ? 9.800 18.665 -3.407 1.00 50.62 95 ALA A O 1
ATOM 707 N N . ASN A 1 96 ? 12.008 18.426 -3.717 1.00 54.19 96 ASN A N 1
ATOM 708 C CA . ASN A 1 96 ? 12.198 19.630 -4.531 1.00 54.19 96 ASN A CA 1
ATOM 709 C C . ASN A 1 96 ? 11.845 19.341 -6.006 1.00 54.19 96 ASN A C 1
ATOM 711 O O . ASN A 1 96 ? 11.731 18.188 -6.412 1.00 54.19 96 ASN A O 1
ATOM 715 N N . HIS A 1 97 ? 11.674 20.374 -6.844 1.00 56.78 97 HIS A N 1
ATOM 716 C CA . HIS A 1 97 ? 11.281 20.211 -8.260 1.00 56.78 97 HIS A CA 1
ATOM 717 C C . HIS A 1 97 ? 12.180 19.232 -9.046 1.00 56.78 97 HIS A C 1
ATOM 719 O O . HIS A 1 97 ? 11.664 18.397 -9.784 1.00 56.78 97 HIS A O 1
ATOM 725 N N . ASP A 1 98 ? 13.494 19.268 -8.817 1.00 61.06 98 ASP A N 1
ATOM 726 C CA . ASP A 1 98 ? 14.464 18.374 -9.469 1.00 61.06 98 ASP A CA 1
ATOM 727 C C . ASP A 1 98 ? 14.310 16.901 -9.030 1.00 61.06 98 ASP A C 1
ATOM 729 O O . ASP A 1 98 ? 14.580 15.969 -9.793 1.00 61.06 98 ASP A O 1
ATOM 733 N N . GLU A 1 99 ? 13.807 16.666 -7.815 1.00 66.44 99 GLU A N 1
ATOM 734 C CA . GLU A 1 99 ? 13.506 15.322 -7.310 1.00 66.44 99 GLU A CA 1
ATOM 735 C C . GLU A 1 99 ? 12.221 14.765 -7.942 1.00 66.44 99 GLU A C 1
ATOM 737 O O . GLU A 1 99 ? 12.134 13.560 -8.170 1.00 66.44 99 GLU A O 1
ATOM 742 N N . TYR A 1 100 ? 11.260 15.615 -8.328 1.00 66.88 100 TYR A N 1
ATOM 743 C CA . TYR A 1 100 ? 10.058 15.171 -9.048 1.00 66.88 100 TYR A CA 1
ATOM 744 C C . TYR A 1 100 ? 10.358 14.661 -10.461 1.00 66.88 100 TYR A C 1
ATOM 746 O O . TYR A 1 100 ? 9.778 13.654 -10.871 1.00 66.88 100 TYR A O 1
ATOM 754 N N . GLU A 1 101 ? 11.244 15.322 -11.212 1.00 71.38 101 GLU A N 1
ATOM 755 C CA . GLU A 1 101 ? 11.651 14.833 -12.539 1.00 71.38 101 GLU A CA 1
ATOM 756 C C . GLU A 1 101 ? 12.447 13.527 -12.426 1.00 71.38 101 GLU A C 1
ATOM 758 O O . GLU A 1 101 ? 12.164 12.567 -13.141 1.00 71.38 101 GLU A O 1
ATOM 763 N N . SER A 1 102 ? 13.328 13.425 -11.428 1.00 77.94 102 SER A N 1
ATOM 764 C CA . SER A 1 102 ? 14.050 12.180 -11.127 1.00 77.94 102 SER A CA 1
ATOM 765 C C . SER A 1 102 ? 13.097 11.022 -10.787 1.00 77.94 102 SER A C 1
ATOM 767 O O . SER A 1 102 ? 13.295 9.887 -11.222 1.00 77.94 102 SER A O 1
ATOM 769 N N . VAL A 1 103 ? 12.012 11.298 -10.050 1.00 84.94 103 VAL A N 1
ATOM 770 C CA . VAL A 1 103 ? 10.959 10.309 -9.768 1.00 84.94 103 VAL A CA 1
ATOM 771 C C . VAL A 1 103 ? 10.229 9.895 -11.050 1.00 84.94 103 VAL A C 1
ATOM 773 O O . VAL A 1 103 ? 9.923 8.715 -11.205 1.00 84.94 103 VAL A O 1
ATOM 776 N N . ARG A 1 104 ? 9.972 10.810 -11.994 1.00 85.06 104 ARG A N 1
ATOM 777 C CA .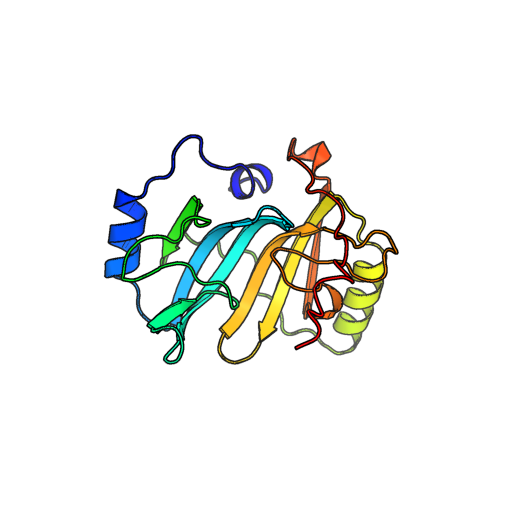 ARG A 1 104 ? 9.316 10.486 -13.276 1.00 85.06 104 ARG A CA 1
ATOM 778 C C . ARG A 1 104 ? 10.152 9.562 -14.149 1.00 85.06 104 ARG A C 1
ATOM 780 O O . ARG A 1 104 ? 9.616 8.569 -14.636 1.00 85.06 104 ARG A O 1
ATOM 787 N N . GLU A 1 105 ? 11.439 9.853 -14.294 1.00 86.94 105 GLU A N 1
ATOM 788 C CA . GLU A 1 105 ? 12.363 8.989 -15.034 1.00 86.94 105 GLU A CA 1
ATOM 789 C C . GLU A 1 105 ? 12.439 7.595 -14.401 1.00 86.94 105 GLU A C 1
ATOM 791 O O . GLU A 1 105 ? 12.358 6.580 -15.098 1.00 86.94 105 GLU A O 1
ATOM 796 N N . LEU A 1 106 ? 12.493 7.531 -13.065 1.00 88.94 106 LEU A N 1
ATOM 797 C CA . LEU A 1 106 ? 12.463 6.261 -12.346 1.00 88.94 106 LEU A CA 1
ATOM 798 C C . LEU A 1 106 ? 11.151 5.502 -12.590 1.00 88.94 106 LEU A C 1
ATOM 800 O O . LEU A 1 106 ? 11.197 4.301 -12.842 1.00 88.94 106 LEU A O 1
ATOM 804 N N . ILE A 1 107 ? 9.994 6.174 -12.577 1.00 90.75 107 ILE A N 1
ATOM 805 C CA . ILE A 1 107 ? 8.684 5.553 -12.848 1.00 90.75 107 ILE A CA 1
ATOM 806 C C . ILE A 1 107 ? 8.646 4.902 -14.232 1.00 90.75 107 ILE A C 1
ATOM 808 O O . ILE A 1 107 ? 8.103 3.804 -14.361 1.00 90.75 107 ILE A O 1
ATOM 812 N N . ASP A 1 108 ? 9.209 5.552 -15.251 1.00 90.19 108 ASP A N 1
ATOM 813 C CA . ASP A 1 108 ? 9.235 5.008 -16.612 1.00 90.19 108 ASP A CA 1
ATOM 814 C C . ASP A 1 108 ? 10.181 3.792 -16.733 1.00 90.19 108 ASP A C 1
ATOM 816 O O . ASP A 1 108 ? 10.010 2.966 -17.632 1.00 90.19 108 ASP A O 1
ATOM 820 N N . SER A 1 109 ? 11.126 3.627 -15.797 1.00 91.69 109 SER A N 1
ATOM 821 C CA . SER A 1 109 ? 11.973 2.430 -15.691 1.00 91.69 109 SER A CA 1
ATOM 822 C C . SER A 1 109 ? 11.326 1.258 -14.938 1.00 91.69 109 SER A C 1
ATOM 824 O O . SER A 1 109 ? 11.782 0.125 -15.092 1.00 91.69 109 SER A O 1
ATOM 826 N N . VAL A 1 110 ? 10.265 1.497 -14.152 1.00 95.00 110 VAL A N 1
ATOM 827 C CA . VAL A 1 110 ? 9.605 0.447 -13.358 1.00 95.00 110 VAL A CA 1
ATOM 828 C C . VAL A 1 110 ? 8.881 -0.534 -14.272 1.00 95.00 110 VAL A C 1
ATOM 830 O O . VAL A 1 110 ? 7.968 -0.168 -15.017 1.00 95.00 110 VAL A O 1
ATOM 833 N N . GLY A 1 111 ? 9.245 -1.807 -14.166 1.00 94.31 111 GLY A N 1
ATOM 834 C CA . GLY A 1 111 ? 8.619 -2.917 -14.862 1.00 94.31 111 GLY A CA 1
ATOM 835 C C . GLY A 1 111 ? 7.475 -3.557 -14.078 1.00 94.31 111 GLY A C 1
ATOM 836 O O . GLY A 1 111 ? 7.352 -3.462 -12.855 1.00 94.31 111 GLY A O 1
ATOM 837 N N . HIS A 1 112 ? 6.610 -4.270 -14.798 1.00 96.31 112 HIS A N 1
ATOM 838 C CA . HIS A 1 112 ? 5.645 -5.163 -14.170 1.00 96.31 112 HIS A CA 1
ATOM 839 C C . HIS A 1 112 ? 6.356 -6.269 -13.378 1.00 96.31 112 HIS A C 1
ATOM 841 O O . HIS A 1 112 ? 7.166 -7.008 -13.933 1.00 96.31 112 HIS A O 1
ATOM 847 N N . GLY A 1 113 ? 5.993 -6.425 -12.104 1.00 95.88 113 GLY A N 1
ATOM 848 C CA . GLY A 1 113 ? 6.605 -7.408 -11.211 1.00 95.88 113 GLY A CA 1
ATOM 849 C C . GLY A 1 113 ? 7.726 -6.850 -10.338 1.00 95.88 113 GLY A C 1
ATOM 850 O O . GLY A 1 113 ? 8.175 -7.564 -9.443 1.00 95.88 113 GLY A O 1
ATOM 851 N N . ASP A 1 114 ? 8.134 -5.595 -10.524 1.00 96.56 114 ASP A N 1
ATOM 852 C CA . ASP A 1 114 ? 9.065 -4.941 -9.605 1.00 96.56 114 ASP A CA 1
ATOM 853 C C . ASP A 1 114 ? 8.410 -4.736 -8.241 1.00 96.56 114 ASP A C 1
ATOM 855 O O . ASP A 1 114 ? 7.221 -4.433 -8.141 1.00 96.56 114 ASP A O 1
ATOM 859 N N . VAL A 1 115 ? 9.179 -4.894 -7.170 1.00 95.94 115 VAL A N 1
ATOM 860 C CA . VAL A 1 115 ? 8.743 -4.512 -5.830 1.00 95.94 115 VAL A CA 1
ATOM 861 C C . VAL A 1 115 ? 9.175 -3.081 -5.593 1.00 95.94 115 VAL A C 1
ATOM 863 O O . VAL A 1 115 ? 10.361 -2.763 -5.618 1.00 95.94 115 VAL A O 1
ATOM 866 N N . VAL A 1 116 ? 8.199 -2.220 -5.337 1.00 95.25 116 VAL A N 1
ATOM 867 C CA . VAL A 1 116 ? 8.415 -0.787 -5.171 1.00 95.25 116 VAL A CA 1
ATOM 868 C C . VAL A 1 116 ? 7.882 -0.309 -3.833 1.00 95.25 116 VAL A C 1
ATOM 870 O O . VAL A 1 116 ? 6.922 -0.861 -3.286 1.00 95.25 116 VAL A O 1
ATOM 873 N N . ARG A 1 117 ? 8.489 0.762 -3.333 1.00 94.75 117 ARG A N 1
ATOM 874 C CA . ARG A 1 117 ? 7.955 1.596 -2.262 1.00 94.75 117 ARG A CA 1
ATOM 875 C C . ARG A 1 117 ? 7.711 2.984 -2.824 1.00 94.75 117 ARG A C 1
ATOM 877 O O . ARG A 1 117 ? 8.642 3.646 -3.264 1.00 94.75 117 ARG A O 1
ATOM 884 N N . ALA A 1 118 ? 6.456 3.408 -2.822 1.00 94.62 118 ALA A N 1
ATOM 885 C CA . ALA A 1 118 ? 6.047 4.698 -3.348 1.00 94.62 118 ALA A CA 1
ATOM 886 C C . ALA A 1 118 ? 5.373 5.524 -2.256 1.00 94.62 118 ALA A C 1
ATOM 888 O O . ALA A 1 118 ? 4.475 5.034 -1.569 1.00 94.62 118 ALA A O 1
ATOM 889 N N . THR A 1 119 ? 5.779 6.781 -2.122 1.00 94.19 119 THR A N 1
ATOM 890 C CA . THR A 1 119 ? 5.142 7.739 -1.218 1.00 94.19 119 THR A CA 1
ATOM 891 C C . THR A 1 119 ? 4.194 8.621 -2.007 1.00 94.19 119 THR A C 1
ATOM 893 O O . THR A 1 119 ? 4.521 9.092 -3.097 1.00 94.19 119 THR A O 1
ATOM 896 N N . PHE A 1 120 ? 3.023 8.871 -1.442 1.00 94.00 120 PHE A N 1
ATOM 897 C CA . PHE A 1 120 ? 1.980 9.711 -2.009 1.00 94.00 120 PHE A CA 1
ATOM 898 C C . PHE A 1 120 ? 1.580 10.780 -1.003 1.00 94.00 120 PHE A C 1
ATOM 900 O O . PHE A 1 120 ? 1.641 10.561 0.204 1.00 94.00 120 PHE A O 1
ATOM 907 N N . GLU A 1 121 ? 1.094 11.907 -1.510 1.00 92.88 121 GLU A N 1
ATOM 908 C CA . GLU A 1 121 ? 0.393 12.909 -0.718 1.00 92.88 121 GLU A CA 1
ATOM 909 C C . GLU A 1 121 ? -0.976 13.167 -1.353 1.00 92.88 121 GLU A C 1
ATOM 911 O O . GLU A 1 121 ? -1.088 13.549 -2.520 1.00 92.88 121 GLU A O 1
ATOM 916 N N . GLN A 1 122 ? -2.049 12.912 -0.603 1.00 91.81 122 GLN A N 1
ATOM 917 C CA . GLN A 1 122 ? -3.411 13.115 -1.091 1.00 91.81 122 GLN A CA 1
ATOM 918 C C . GLN A 1 122 ? -4.327 13.575 0.037 1.00 91.81 122 GLN A C 1
ATOM 920 O O . GLN A 1 122 ? -4.449 12.916 1.064 1.00 91.81 122 GLN A O 1
ATOM 925 N N . LYS A 1 123 ? -5.065 14.668 -0.176 1.00 90.00 123 LYS A N 1
ATOM 926 C CA . LYS A 1 123 ? -6.140 15.078 0.741 1.00 90.00 123 LYS A CA 1
ATOM 927 C C . LYS A 1 123 ? -7.341 14.118 0.628 1.00 90.00 123 LYS A C 1
ATOM 929 O O . LYS A 1 123 ? -7.695 13.750 -0.493 1.00 90.00 123 LYS A O 1
ATOM 934 N N . PRO A 1 124 ? -7.992 13.729 1.742 1.00 89.75 124 PRO A N 1
ATOM 935 C CA . PRO A 1 124 ? -7.735 14.133 3.132 1.00 89.75 124 PRO A CA 1
ATOM 936 C C . PRO A 1 124 ? -6.743 13.225 3.894 1.00 89.75 124 PRO A C 1
ATOM 938 O O . PRO A 1 124 ? -6.600 13.371 5.101 1.00 89.75 124 PRO A O 1
ATOM 941 N N . TYR A 1 125 ? -6.091 12.273 3.225 1.00 90.12 125 TYR A N 1
ATOM 942 C CA . TYR A 1 125 ? -5.264 11.224 3.841 1.00 90.12 125 TYR A CA 1
ATOM 943 C C . TYR A 1 125 ? -3.855 11.677 4.249 1.00 90.12 125 TYR A C 1
ATOM 945 O O . TYR A 1 125 ? -3.175 10.953 4.971 1.00 90.12 125 TYR A O 1
ATOM 953 N N . GLY A 1 126 ? -3.422 12.855 3.795 1.00 91.00 126 GLY A N 1
ATOM 954 C CA . GLY A 1 126 ? -2.070 13.355 4.025 1.00 91.00 126 GLY A CA 1
ATOM 955 C C . GLY A 1 126 ? -1.035 12.546 3.249 1.00 91.00 126 GLY A C 1
ATOM 956 O O . GLY A 1 126 ? -1.326 12.033 2.163 1.00 91.00 126 GLY A O 1
ATOM 957 N N . GLN A 1 127 ? 0.170 12.455 3.807 1.00 93.31 127 GLN A N 1
ATOM 958 C CA . GLN A 1 127 ? 1.256 11.658 3.254 1.00 93.31 127 GLN A CA 1
ATOM 959 C C . GLN A 1 127 ? 1.168 10.208 3.735 1.00 93.31 127 GLN A C 1
ATOM 961 O O . GLN A 1 127 ? 0.907 9.942 4.911 1.00 93.31 127 GLN A O 1
ATOM 966 N N . PHE A 1 128 ? 1.391 9.269 2.824 1.00 93.75 128 PHE A N 1
ATOM 967 C CA . PHE A 1 128 ? 1.399 7.845 3.129 1.00 93.75 128 PHE A CA 1
ATOM 968 C C . PHE A 1 128 ? 2.257 7.079 2.119 1.00 93.75 128 PHE A C 1
ATOM 970 O O . PHE A 1 128 ? 2.462 7.517 0.986 1.00 93.75 128 PHE A O 1
ATOM 977 N N . THR A 1 129 ? 2.733 5.913 2.530 1.00 94.56 129 THR A N 1
ATOM 978 C CA . THR A 1 129 ? 3.626 5.060 1.750 1.00 94.56 129 THR A CA 1
ATOM 979 C C . THR A 1 129 ? 2.917 3.769 1.381 1.00 94.56 129 THR A C 1
ATOM 981 O O . THR A 1 129 ? 2.221 3.172 2.202 1.00 94.56 129 THR A O 1
ATOM 984 N N . VAL A 1 130 ? 3.103 3.315 0.146 1.00 95.88 130 VAL A N 1
ATOM 985 C CA . VAL A 1 130 ? 2.645 2.010 -0.325 1.00 95.88 130 VAL A CA 1
ATOM 986 C C . VAL A 1 130 ? 3.848 1.189 -0.761 1.00 95.88 130 VAL A C 1
ATOM 988 O O . VAL A 1 130 ? 4.577 1.581 -1.667 1.00 95.88 130 VAL A O 1
ATOM 991 N N . THR A 1 131 ? 4.039 0.034 -0.128 1.00 95.81 131 THR A N 1
ATOM 992 C CA . THR A 1 131 ? 5.020 -0.972 -0.551 1.00 95.81 131 THR A CA 1
ATOM 993 C C . THR A 1 131 ? 4.279 -2.142 -1.186 1.00 95.81 131 THR A C 1
ATOM 995 O O . THR A 1 131 ? 3.356 -2.685 -0.579 1.00 95.81 131 THR A O 1
ATOM 998 N N . GLY A 1 132 ? 4.654 -2.556 -2.392 1.00 96.19 132 GLY A N 1
ATOM 999 C CA . GLY A 1 132 ? 3.973 -3.647 -3.089 1.00 96.19 132 GLY A CA 1
ATOM 1000 C C . GLY A 1 132 ? 4.580 -3.960 -4.448 1.00 96.19 132 GLY A C 1
ATOM 1001 O O . GLY A 1 132 ? 5.617 -3.417 -4.818 1.00 96.19 132 GLY A O 1
ATOM 1002 N N . ILE A 1 133 ? 3.919 -4.844 -5.193 1.00 96.69 133 ILE A N 1
ATOM 1003 C CA . ILE A 1 133 ? 4.335 -5.221 -6.547 1.00 96.69 133 ILE A CA 1
ATOM 1004 C C . ILE A 1 133 ? 3.753 -4.218 -7.550 1.00 96.69 133 ILE A C 1
ATOM 1006 O O . ILE A 1 133 ? 2.553 -3.936 -7.528 1.00 96.69 133 ILE A O 1
ATOM 1010 N N . ALA A 1 134 ? 4.596 -3.703 -8.441 1.00 97.06 134 ALA A N 1
ATOM 1011 C CA . ALA A 1 134 ? 4.211 -2.860 -9.555 1.00 97.06 134 ALA A CA 1
ATOM 1012 C C . ALA A 1 134 ? 3.417 -3.674 -10.589 1.00 97.06 134 ALA A C 1
ATOM 1014 O O . ALA A 1 134 ? 3.878 -4.675 -11.151 1.00 97.06 134 ALA A O 1
ATOM 1015 N N . VAL A 1 135 ? 2.192 -3.235 -10.860 1.00 96.31 135 VAL A N 1
ATOM 1016 C CA . VAL A 1 135 ? 1.294 -3.848 -11.839 1.00 96.31 135 VAL A CA 1
ATOM 1017 C C . VAL A 1 135 ? 1.104 -2.895 -13.007 1.00 96.31 135 VAL A C 1
ATOM 1019 O O . VAL A 1 135 ? 0.686 -1.754 -12.811 1.00 96.31 135 VAL A O 1
ATOM 1022 N N . GLN A 1 136 ? 1.409 -3.364 -14.217 1.00 94.38 136 GLN A N 1
ATOM 1023 C CA . GLN A 1 136 ? 1.240 -2.581 -15.438 1.00 94.38 136 GLN A CA 1
ATOM 1024 C C . GLN A 1 136 ? 0.004 -3.010 -16.215 1.00 94.38 136 GLN A C 1
ATOM 1026 O O . GLN A 1 136 ? -0.406 -4.175 -16.172 1.00 94.38 136 GLN A O 1
ATOM 1031 N N . THR A 1 137 ? -0.572 -2.071 -16.956 1.00 90.69 137 THR A N 1
ATOM 1032 C CA . THR A 1 137 ? -1.518 -2.383 -18.028 1.00 90.69 137 THR A CA 1
ATOM 1033 C C . THR A 1 137 ? -0.822 -3.111 -19.174 1.00 90.69 137 THR A C 1
ATOM 1035 O O . THR A 1 137 ? 0.391 -3.000 -19.354 1.00 90.69 137 THR A O 1
ATOM 1038 N N . ALA A 1 138 ? -1.583 -3.874 -19.962 1.00 86.88 138 ALA A N 1
ATOM 1039 C CA . ALA A 1 138 ? -1.030 -4.633 -21.089 1.00 86.88 138 ALA A CA 1
ATOM 1040 C C . ALA A 1 138 ? -0.309 -3.745 -22.127 1.00 86.88 138 ALA A C 1
ATOM 1042 O O . ALA A 1 138 ? 0.708 -4.150 -22.684 1.00 86.88 138 ALA A O 1
ATOM 1043 N N . ASP A 1 139 ? -0.804 -2.523 -22.338 1.00 87.38 139 ASP A N 1
ATOM 1044 C CA . ASP A 1 139 ? -0.209 -1.495 -23.204 1.00 87.38 139 ASP A CA 1
ATOM 1045 C C . ASP A 1 139 ? 0.943 -0.714 -22.542 1.00 87.38 139 ASP A C 1
ATOM 1047 O O . ASP A 1 139 ? 1.535 0.157 -23.174 1.00 87.38 139 ASP A O 1
ATOM 1051 N N . ARG A 1 140 ? 1.262 -1.014 -21.273 1.00 85.62 140 ARG A N 1
ATOM 1052 C CA . ARG A 1 140 ? 2.260 -0.327 -20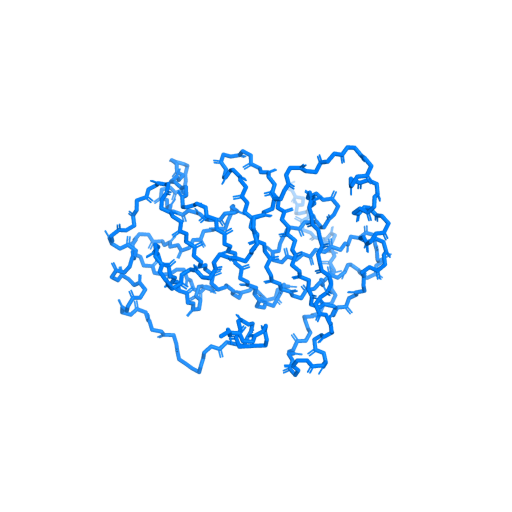.435 1.00 85.62 140 ARG A CA 1
ATOM 1053 C C . ARG A 1 140 ? 2.006 1.171 -20.231 1.00 85.62 140 ARG A C 1
ATOM 1055 O O . ARG A 1 140 ? 2.889 1.878 -19.754 1.00 85.62 140 ARG A O 1
ATOM 1062 N N . ALA A 1 141 ? 0.809 1.668 -20.542 1.00 86.81 141 ALA A N 1
ATOM 1063 C CA . ALA A 1 141 ? 0.468 3.077 -20.362 1.00 86.81 141 ALA A CA 1
ATOM 1064 C C . ALA A 1 141 ? 0.360 3.474 -18.878 1.00 86.81 141 ALA A C 1
ATOM 1066 O O . ALA A 1 141 ? 0.596 4.632 -18.517 1.00 86.81 141 ALA A O 1
ATOM 1067 N N . VAL A 1 142 ? 0.008 2.521 -18.009 1.00 91.19 142 VAL A N 1
ATOM 1068 C CA . VAL A 1 142 ? -0.189 2.746 -16.575 1.00 91.19 142 VAL A CA 1
ATOM 1069 C C . VAL A 1 142 ? 0.590 1.723 -15.761 1.00 91.19 142 VAL A C 1
ATOM 1071 O O . VAL A 1 142 ? 0.429 0.520 -15.951 1.00 91.19 142 VAL A O 1
ATOM 1074 N N . THR A 1 143 ? 1.352 2.218 -14.784 1.00 95.06 143 THR A N 1
ATOM 1075 C CA . THR A 1 143 ? 1.980 1.422 -13.721 1.00 95.06 143 THR A CA 1
ATOM 1076 C C . THR A 1 143 ? 1.360 1.804 -12.379 1.00 95.06 143 THR A C 1
ATOM 1078 O O . THR A 1 143 ? 1.254 2.991 -12.054 1.00 95.06 143 THR A O 1
ATOM 1081 N N . ALA A 1 144 ? 0.947 0.811 -11.593 1.00 96.19 144 ALA A N 1
ATOM 1082 C CA . ALA A 1 144 ? 0.289 1.005 -10.306 1.00 96.19 144 ALA A CA 1
ATOM 1083 C C . ALA A 1 144 ? 0.898 0.150 -9.187 1.00 96.19 144 ALA A C 1
ATOM 1085 O O . ALA A 1 144 ? 1.400 -0.940 -9.440 1.00 96.19 144 ALA A O 1
ATOM 1086 N N . VAL A 1 145 ? 0.765 0.606 -7.941 1.00 96.38 145 VAL A N 1
ATOM 1087 C CA . VAL A 1 145 ? 1.040 -0.164 -6.720 1.00 96.38 145 VAL A CA 1
ATOM 1088 C C . VAL A 1 145 ? -0.145 -0.013 -5.765 1.00 96.38 145 VAL A C 1
ATOM 1090 O O . VAL A 1 145 ? -0.602 1.098 -5.513 1.00 96.38 145 VAL A O 1
ATOM 1093 N N . GLY A 1 146 ? -0.700 -1.122 -5.269 1.00 91.19 146 GLY A N 1
ATOM 1094 C CA . GLY A 1 146 ? -1.788 -1.089 -4.279 1.00 91.19 146 GLY A CA 1
ATOM 1095 C C . GLY A 1 146 ? -2.995 -0.219 -4.660 1.00 91.19 146 GLY A C 1
ATOM 1096 O O . GLY A 1 146 ? -3.535 0.475 -3.806 1.00 91.19 146 GLY A O 1
ATOM 1097 N N . SER A 1 147 ? -3.407 -0.241 -5.936 1.00 91.38 147 SER A N 1
ATOM 1098 C CA . SER A 1 147 ? -4.437 0.609 -6.578 1.00 91.38 147 SER A CA 1
ATOM 1099 C C . SER A 1 147 ? -4.070 2.066 -6.902 1.00 91.38 147 SER A C 1
ATOM 1101 O O . SER A 1 147 ? -4.859 2.755 -7.547 1.00 91.38 147 SER A O 1
ATOM 1103 N N . LEU A 1 148 ? -2.866 2.528 -6.559 1.00 94.94 148 LEU A N 1
ATOM 1104 C CA . LEU A 1 148 ? -2.406 3.884 -6.861 1.00 94.94 148 LEU A CA 1
ATOM 1105 C C . LEU A 1 148 ? -1.477 3.919 -8.063 1.00 94.94 148 LEU A C 1
ATOM 1107 O O . LEU A 1 148 ? -0.574 3.098 -8.190 1.00 94.94 148 LEU A O 1
ATOM 1111 N N . PHE A 1 149 ? -1.674 4.901 -8.938 1.00 95.38 149 PHE A N 1
ATOM 1112 C CA . PHE A 1 149 ? -0.815 5.101 -10.101 1.00 95.38 149 PHE A CA 1
ATOM 1113 C C . PHE A 1 149 ? 0.519 5.709 -9.684 1.00 95.38 149 PHE A C 1
ATOM 1115 O O . PHE A 1 149 ? 0.542 6.784 -9.084 1.00 95.38 149 PHE A O 1
ATOM 1122 N N . LEU A 1 150 ? 1.626 5.070 -10.072 1.00 94.81 150 LEU A N 1
ATOM 1123 C CA . LEU A 1 150 ? 2.972 5.529 -9.724 1.00 94.81 150 LEU A CA 1
ATOM 1124 C C . LEU A 1 150 ? 3.268 6.934 -10.254 1.00 94.81 150 LEU A C 1
ATOM 1126 O O . LEU A 1 150 ? 3.970 7.680 -9.591 1.00 94.81 150 LEU A O 1
ATOM 1130 N N . ARG A 1 151 ? 2.640 7.360 -11.362 1.00 92.75 151 ARG A N 1
ATOM 1131 C CA . ARG A 1 151 ? 2.728 8.747 -11.870 1.00 92.75 151 ARG A CA 1
ATOM 1132 C C . ARG A 1 151 ? 2.290 9.825 -10.865 1.00 92.75 151 ARG A C 1
ATOM 1134 O O . ARG A 1 151 ? 2.548 10.999 -11.104 1.00 92.75 151 ARG A O 1
ATOM 1141 N N . ARG A 1 152 ? 1.601 9.451 -9.781 1.00 92.31 152 ARG A N 1
ATOM 1142 C CA . ARG A 1 152 ? 1.190 10.349 -8.688 1.00 92.31 152 ARG A CA 1
ATOM 1143 C C . ARG A 1 152 ? 2.097 10.266 -7.454 1.00 92.31 152 ARG A C 1
ATOM 1145 O O . ARG A 1 152 ? 1.805 10.942 -6.471 1.00 92.31 152 ARG A O 1
ATOM 1152 N N . ALA A 1 153 ? 3.125 9.422 -7.471 1.00 92.31 153 ALA A N 1
ATOM 1153 C CA . ALA A 1 153 ? 4.065 9.304 -6.368 1.00 92.31 153 ALA A CA 1
ATOM 1154 C C . ALA A 1 153 ? 4.949 10.556 -6.286 1.00 92.31 153 ALA A C 1
ATOM 1156 O O . ALA A 1 153 ? 5.361 11.105 -7.306 1.00 92.31 153 ALA A O 1
ATOM 1157 N N . ILE A 1 154 ? 5.233 10.990 -5.060 1.00 91.19 154 ILE A N 1
ATOM 1158 C CA . ILE A 1 154 ? 6.161 12.089 -4.758 1.00 91.19 154 ILE A CA 1
ATOM 1159 C C . ILE A 1 154 ? 7.559 11.570 -4.394 1.00 91.19 154 ILE A C 1
ATOM 1161 O O . ILE A 1 154 ? 8.519 12.328 -4.374 1.00 91.19 154 ILE A O 1
ATOM 1165 N N . HIS A 1 155 ? 7.672 10.269 -4.113 1.00 90.38 155 HIS A N 1
ATOM 1166 C CA . HIS A 1 155 ? 8.927 9.555 -3.911 1.00 90.38 155 HIS A CA 1
ATOM 1167 C C . HIS A 1 155 ? 8.751 8.096 -4.341 1.00 90.38 155 HIS A C 1
ATOM 1169 O O . HIS A 1 155 ? 7.661 7.535 -4.182 1.00 90.38 155 HIS A O 1
ATOM 1175 N N . LEU A 1 156 ? 9.805 7.484 -4.877 1.00 91.81 156 LEU A N 1
ATOM 1176 C CA . LEU A 1 156 ? 9.788 6.110 -5.363 1.00 91.81 156 LEU A CA 1
ATOM 1177 C C . LEU A 1 156 ? 11.143 5.440 -5.118 1.00 91.81 156 LEU A C 1
ATOM 1179 O O . LEU A 1 156 ? 12.185 5.993 -5.449 1.00 91.81 156 LEU A O 1
ATOM 1183 N N . GLU A 1 157 ? 11.098 4.220 -4.597 1.00 91.69 157 GLU A N 1
ATOM 1184 C CA . GLU A 1 157 ? 12.241 3.333 -4.407 1.00 91.69 157 GLU A CA 1
ATOM 1185 C C . GLU A 1 157 ? 11.924 1.978 -5.061 1.00 91.69 157 GLU A C 1
ATOM 1187 O O . GLU A 1 157 ? 10.864 1.394 -4.810 1.00 91.69 157 GLU A O 1
ATOM 1192 N N . VAL A 1 158 ? 12.834 1.466 -5.894 1.00 92.94 158 VAL A N 1
ATOM 1193 C CA . VAL A 1 158 ? 12.758 0.103 -6.442 1.00 92.94 158 VAL A CA 1
ATOM 1194 C C . VAL A 1 158 ? 13.559 -0.815 -5.527 1.00 92.94 158 VAL A C 1
ATOM 1196 O O . VAL A 1 158 ? 14.767 -0.657 -5.377 1.00 92.94 158 VAL A O 1
ATOM 1199 N N . LEU A 1 159 ? 12.877 -1.763 -4.888 1.00 91.75 159 LEU A N 1
ATOM 1200 C CA . LEU A 1 159 ? 13.447 -2.632 -3.856 1.00 91.75 159 LEU A CA 1
ATOM 1201 C C . LEU A 1 159 ? 14.040 -3.928 -4.421 1.00 91.75 159 LEU A C 1
ATOM 1203 O O . LEU A 1 159 ? 14.734 -4.639 -3.698 1.00 91.75 159 LEU A O 1
ATOM 1207 N N . GLY A 1 160 ? 13.720 -4.255 -5.672 1.00 91.94 160 GLY A N 1
ATOM 1208 C CA . GLY A 1 160 ? 14.065 -5.507 -6.339 1.00 91.94 160 GLY A CA 1
ATOM 1209 C C . GLY A 1 160 ? 12.884 -6.028 -7.149 1.00 91.94 160 GLY A C 1
ATOM 1210 O O . GLY A 1 160 ? 11.940 -5.289 -7.433 1.00 91.94 160 GLY A O 1
ATOM 1211 N N . THR A 1 161 ? 12.893 -7.312 -7.481 1.00 94.12 161 THR A N 1
ATOM 1212 C CA . THR A 1 161 ? 11.812 -7.955 -8.246 1.00 94.12 161 THR A CA 1
ATOM 1213 C C . THR A 1 161 ? 11.005 -8.932 -7.394 1.00 94.12 161 THR A C 1
ATOM 1215 O O . THR A 1 161 ? 11.498 -9.513 -6.427 1.00 94.12 161 THR A O 1
ATOM 1218 N N . ALA A 1 162 ? 9.742 -9.175 -7.753 1.00 91.94 162 ALA A N 1
ATOM 1219 C CA . ALA A 1 162 ? 8.914 -10.177 -7.077 1.00 91.94 162 ALA A CA 1
ATOM 1220 C C . ALA A 1 162 ? 9.570 -11.569 -7.110 1.00 91.94 162 ALA A C 1
ATOM 1222 O O . ALA A 1 162 ? 9.476 -12.314 -6.135 1.00 91.94 162 ALA A O 1
ATOM 1223 N N . ALA A 1 163 ? 10.290 -11.890 -8.191 1.00 91.38 163 ALA A N 1
ATOM 1224 C CA . ALA A 1 163 ? 11.040 -13.134 -8.327 1.00 91.38 163 ALA A CA 1
ATOM 1225 C C . ALA A 1 163 ? 12.169 -13.255 -7.289 1.00 91.38 163 ALA A C 1
ATOM 1227 O O . ALA A 1 163 ? 12.281 -14.293 -6.642 1.00 91.38 163 ALA A O 1
ATOM 1228 N N . GLU A 1 164 ? 12.953 -12.194 -7.067 1.00 89.88 164 GLU A N 1
ATOM 1229 C CA . GLU A 1 164 ? 14.014 -12.165 -6.044 1.00 89.88 164 GLU A CA 1
ATOM 1230 C C . GLU A 1 164 ? 13.474 -12.418 -4.631 1.00 89.88 164 GLU A C 1
ATOM 1232 O O . GLU A 1 164 ? 14.142 -13.037 -3.801 1.00 89.88 164 GLU A O 1
ATOM 1237 N N . PHE A 1 165 ? 12.243 -11.980 -4.365 1.00 89.50 165 PHE A N 1
ATOM 1238 C CA . PHE A 1 165 ? 11.578 -12.151 -3.075 1.00 89.50 165 PHE A CA 1
ATOM 1239 C C . PHE A 1 165 ? 10.674 -13.393 -2.986 1.00 89.50 165 PHE A C 1
ATOM 1241 O O . PHE A 1 165 ? 10.043 -13.593 -1.950 1.00 89.50 165 PHE A O 1
ATOM 1248 N N . ASN A 1 166 ? 10.613 -14.239 -4.023 1.00 90.56 166 ASN A N 1
ATOM 1249 C CA . ASN A 1 166 ? 9.689 -15.382 -4.125 1.00 90.56 166 ASN A CA 1
ATOM 1250 C C . ASN A 1 166 ? 8.205 -15.001 -3.927 1.00 90.56 166 ASN A C 1
ATOM 1252 O O . ASN A 1 166 ? 7.425 -15.743 -3.325 1.00 90.56 166 ASN A O 1
ATOM 1256 N N . LEU A 1 167 ? 7.809 -13.831 -4.427 1.00 90.50 167 LEU A N 1
ATOM 1257 C CA . LEU A 1 167 ? 6.441 -13.325 -4.374 1.00 90.50 167 LEU A CA 1
ATOM 1258 C C . LEU A 1 167 ? 5.690 -13.652 -5.669 1.00 90.50 167 LEU A C 1
ATOM 1260 O O . LEU A 1 167 ? 6.253 -13.660 -6.761 1.00 90.50 167 LEU A O 1
ATOM 1264 N N . ALA A 1 168 ? 4.383 -13.884 -5.554 1.00 90.44 168 ALA A N 1
ATOM 1265 C CA . ALA A 1 168 ? 3.528 -14.084 -6.718 1.00 90.44 168 ALA A CA 1
ATOM 1266 C C . ALA A 1 168 ? 3.236 -12.746 -7.414 1.00 90.44 168 ALA A C 1
ATOM 1268 O O . ALA A 1 168 ? 2.622 -11.858 -6.818 1.00 90.44 168 ALA A O 1
ATOM 1269 N N . THR A 1 169 ? 3.618 -12.625 -8.686 1.00 91.00 169 THR A N 1
ATOM 1270 C CA . THR A 1 169 ? 3.292 -11.455 -9.510 1.00 91.00 169 THR A CA 1
ATOM 1271 C C . THR A 1 169 ? 1.811 -11.479 -9.911 1.00 91.00 169 THR A C 1
ATOM 1273 O O . THR A 1 169 ? 1.346 -12.486 -10.458 1.00 91.00 169 THR A O 1
ATOM 1276 N N . PRO A 1 170 ? 1.042 -10.402 -9.657 1.00 91.94 170 PRO A N 1
ATOM 1277 C CA . PRO A 1 170 ? -0.329 -10.275 -10.147 1.00 91.94 170 PRO A CA 1
ATOM 1278 C C . PRO A 1 170 ? -0.386 -10.327 -11.675 1.00 91.94 170 PRO A C 1
ATOM 1280 O O . PRO A 1 170 ? 0.602 -10.049 -12.344 1.00 91.94 170 PRO A O 1
ATOM 1283 N N . LYS A 1 171 ? -1.555 -10.626 -12.246 1.00 91.19 171 LYS A N 1
ATOM 1284 C CA . LYS A 1 171 ? -1.746 -10.472 -13.696 1.00 91.19 171 LYS A CA 1
ATOM 1285 C C . LYS A 1 171 ? -1.653 -8.993 -14.086 1.00 91.19 171 LYS A C 1
ATOM 1287 O O . LYS A 1 171 ? -1.972 -8.118 -13.281 1.00 91.19 171 LYS A O 1
ATOM 1292 N N . THR A 1 172 ? -1.277 -8.724 -15.333 1.00 87.75 172 THR A N 1
ATOM 1293 C CA . THR A 1 172 ? -1.348 -7.375 -15.903 1.00 87.75 172 THR A CA 1
ATOM 1294 C C . THR A 1 172 ? -2.774 -6.828 -15.845 1.00 87.75 172 THR A C 1
ATOM 1296 O O . THR A 1 172 ? -3.757 -7.571 -15.921 1.00 87.75 172 THR A O 1
ATOM 1299 N N . LEU A 1 173 ? -2.894 -5.508 -15.695 1.00 83.31 173 LEU A N 1
ATOM 1300 C CA . LEU A 1 173 ? -4.189 -4.840 -15.680 1.00 83.31 173 LEU A CA 1
ATOM 1301 C C . LEU A 1 173 ? -4.796 -4.866 -17.084 1.00 83.31 173 LEU A C 1
ATOM 1303 O O . LEU A 1 173 ? -4.187 -4.412 -18.056 1.00 83.31 173 LEU A O 1
ATOM 1307 N N . VAL A 1 174 ? -6.023 -5.365 -17.165 1.00 81.56 174 VAL A N 1
ATOM 1308 C CA . VAL A 1 174 ? -6.866 -5.281 -18.355 1.00 81.56 174 VAL A CA 1
ATOM 1309 C C . VAL A 1 174 ? -8.007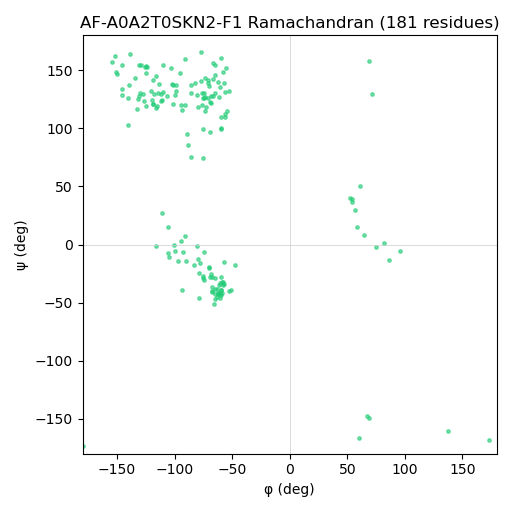 -4.329 -18.028 1.00 81.56 174 VAL A C 1
ATOM 1311 O O . VAL A 1 174 ? -8.699 -4.505 -17.020 1.00 81.56 174 VAL A O 1
ATOM 1314 N N . TRP A 1 175 ? -8.170 -3.295 -18.850 1.00 68.00 175 TRP A N 1
ATOM 1315 C CA . TRP A 1 175 ? -9.349 -2.442 -18.798 1.00 68.00 175 TRP A CA 1
ATOM 1316 C C . TRP A 1 175 ? -10.517 -3.232 -19.372 1.00 68.00 175 TRP A C 1
ATOM 1318 O O . TRP A 1 175 ? -10.475 -3.633 -20.532 1.00 68.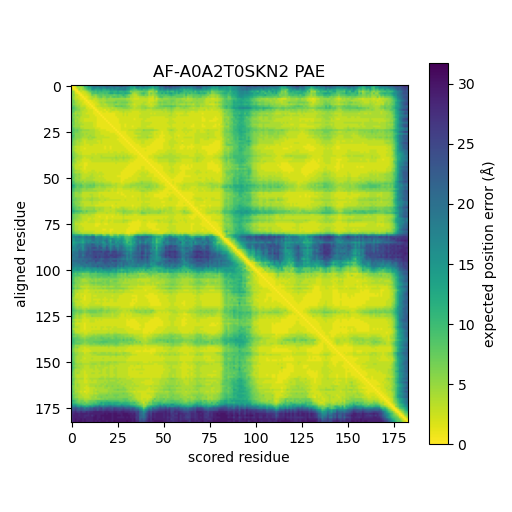00 175 TRP A O 1
ATOM 1328 N N . ASP A 1 176 ? -11.541 -3.471 -18.562 1.00 58.94 176 ASP A N 1
ATOM 1329 C CA . ASP A 1 176 ? -12.797 -4.003 -19.077 1.00 58.94 176 ASP A CA 1
ATOM 1330 C C . ASP A 1 176 ? -13.513 -2.853 -19.785 1.00 58.94 176 ASP A C 1
ATOM 1332 O O . ASP A 1 176 ? -14.085 -1.970 -19.143 1.00 58.94 176 ASP A O 1
ATOM 1336 N N . VAL A 1 177 ? -13.410 -2.810 -21.112 1.00 52.53 177 VAL A N 1
ATOM 1337 C CA . VAL A 1 177 ? -14.058 -1.774 -21.932 1.00 52.53 177 VAL A CA 1
ATOM 1338 C C . VAL A 1 177 ? -15.577 -1.996 -22.053 1.00 52.53 177 VAL A C 1
ATOM 1340 O O . VAL A 1 177 ? -16.278 -1.108 -22.526 1.00 52.53 177 VAL A O 1
ATOM 1343 N N . ASP A 1 178 ? -16.103 -3.116 -21.541 1.00 41.62 178 ASP A N 1
ATOM 1344 C CA . ASP A 1 178 ? -17.474 -3.592 -21.796 1.00 41.62 178 ASP A CA 1
ATOM 1345 C C . ASP A 1 178 ? -18.435 -3.538 -20.590 1.00 41.62 178 ASP A C 1
ATOM 1347 O O . ASP A 1 178 ? -19.412 -4.280 -20.524 1.00 41.62 178 ASP A O 1
ATOM 1351 N N . SER A 1 179 ? -18.231 -2.628 -19.631 1.00 43.31 179 SER A N 1
ATOM 1352 C CA . SER A 1 179 ? -19.223 -2.389 -18.556 1.00 43.31 179 SER A CA 1
ATOM 1353 C C . SER A 1 179 ? -20.024 -1.090 -18.696 1.00 43.31 179 SER A C 1
ATOM 1355 O O . SER A 1 179 ? -20.751 -0.704 -17.780 1.00 43.31 179 SER A O 1
ATOM 1357 N N . ALA A 1 180 ? -19.995 -0.459 -19.875 1.00 39.38 180 ALA A N 1
ATOM 1358 C CA . ALA A 1 180 ? -21.020 0.504 -20.269 1.00 39.38 180 ALA A CA 1
ATOM 1359 C C . ALA A 1 180 ? -22.302 -0.252 -20.660 1.00 39.38 180 ALA A C 1
ATOM 1361 O O . ALA A 1 180 ? -22.637 -0.402 -21.833 1.00 39.38 180 ALA A O 1
ATOM 1362 N N . GLY A 1 181 ? -23.011 -0.754 -19.648 1.00 33.88 181 GLY A N 1
ATOM 1363 C CA . GLY A 1 181 ? -24.402 -1.149 -19.791 1.00 33.88 181 GLY A CA 1
ATOM 1364 C C . GLY A 1 181 ? -25.192 0.051 -20.298 1.00 33.88 181 GLY A C 1
ATOM 1365 O O . GLY A 1 181 ? -25.359 1.039 -19.584 1.00 33.88 181 GLY A O 1
ATOM 1366 N N . VAL A 1 182 ? -25.620 -0.036 -21.553 1.00 38.28 182 VAL A N 1
ATOM 1367 C CA . VAL A 1 182 ? -26.646 0.822 -22.137 1.00 38.28 182 VAL A CA 1
ATOM 1368 C C . VAL A 1 182 ? -27.874 0.706 -21.232 1.00 38.28 182 VAL A C 1
ATOM 1370 O O . VAL A 1 182 ? -28.408 -0.391 -21.059 1.00 38.28 182 VAL A O 1
ATOM 1373 N N . ALA A 1 183 ? -28.231 1.816 -20.589 1.00 35.25 183 ALA A N 1
ATOM 1374 C CA . ALA A 1 183 ? -29.512 1.985 -19.914 1.00 35.25 183 ALA A CA 1
ATOM 1375 C C . ALA A 1 183 ? -30.638 2.135 -20.943 1.00 35.25 183 ALA A C 1
ATOM 1377 O O . ALA A 1 183 ? -30.368 2.715 -22.022 1.00 35.25 183 ALA A O 1
#

Radius of gyration: 16.5 Å; Cα contacts (8 Å, |Δi|>4): 375; chains: 1; bounding box: 45×39×43 Å

Solvent-accessible surface area (backbone atoms only — not comparable to full-atom values): 10420 Å² total; per-residue (Å²): 134,86,55,74,49,66,63,50,51,78,69,97,65,69,59,60,68,61,36,26,54,53,50,71,70,60,51,69,67,40,44,31,33,39,29,34,47,44,84,70,38,26,39,20,29,40,36,26,26,29,34,72,36,87,88,80,67,31,47,22,40,73,84,40,70,50,36,57,84,65,34,62,26,92,42,50,57,45,66,38,72,48,65,90,74,44,72,80,80,64,86,80,70,84,65,52,76,73,48,49,54,54,41,51,59,51,54,74,66,63,48,72,32,26,26,33,41,35,30,34,71,45,88,93,38,45,60,28,36,40,38,24,37,28,36,22,30,82,86,62,83,45,49,26,40,69,86,39,53,52,92,63,43,66,40,73,46,81,79,51,40,24,72,83,53,74,46,81,66,51,62,63,47,75,84,78,83,84,73,78,73,83,127

Secondary structure (DSSP, 8-state):
---HHHHHSPPSS--HHHHHHHHHT--TT-EEEEEEEETTTEEEEEEEEEEEETTTTEEEETTEE-EETTEEPTTEEEEEESGGGS----------HHHHHHHHHHHHHPPTTEEEEEEEEETTTEEEEEEEE-EEBTTSS-EEETTEEGGG-SEEEEEEETTTTTPPPPPPB---TT-----

Organism: NCBI:txid84725

Mean predicted aligned error: 7.09 Å